Protein AF-A0A0S8GTC7-F1 (afdb_monomer)

Sequence (200 aa):
MLCRFYQWKISRLADDNITILPGGLRRHLNHCPDCRIFYQTSMDLTVRLQSEAVFQRKEISKLLLDQILNSVNQAESENKPVAARSSRAVWISAAAAMVLIIFALIVTMKQPATTPETIPERSEQYLAINNLEHFIPSNEFIAQEISPQNLPEIWSQFMEEPLRKEVDGILRETTAAFNFVRNVSSLSIPDKKAEPIEDK

Solvent-accessible surface area (backbone atoms only — not comparable to full-atom values): 12235 Å² total; per-residue (Å²): 115,69,64,62,56,51,49,54,50,48,52,51,33,64,75,69,68,53,86,75,75,56,68,70,57,54,56,46,44,76,75,35,66,69,58,36,52,50,47,53,54,51,51,53,49,51,51,49,54,54,56,49,47,61,74,66,56,66,84,74,53,67,67,59,54,52,52,51,53,50,52,53,53,48,56,57,64,69,56,60,78,71,73,77,72,62,64,66,61,58,55,50,53,53,50,52,53,50,51,51,51,53,50,51,52,54,52,59,73,68,50,77,85,75,76,74,93,66,84,75,83,74,60,65,70,51,50,60,56,56,51,54,61,70,70,51,77,57,78,71,61,72,77,62,81,76,52,84,85,53,49,68,62,54,52,49,53,64,60,46,52,62,54,49,53,52,52,54,48,53,54,51,52,51,50,51,51,52,52,49,54,54,55,57,69,66,60,68,76,78,80,78,74,78,76,81,82,81,88,128

Structure (mmCIF, N/CA/C/O backbone):
data_AF-A0A0S8GTC7-F1
#
_entry.id   AF-A0A0S8GTC7-F1
#
loop_
_atom_site.group_PDB
_atom_site.id
_atom_site.type_symbol
_atom_site.label_atom_id
_atom_site.label_alt_id
_atom_site.label_comp_id
_atom_site.label_asym_id
_atom_site.label_entity_id
_atom_site.label_seq_id
_atom_site.pdbx_PDB_ins_code
_atom_site.Cartn_x
_atom_site.Cartn_y
_atom_site.Cartn_z
_atom_site.occupancy
_atom_site.B_iso_or_equiv
_atom_site.auth_seq_id
_atom_site.auth_comp_id
_atom_site.auth_asym_id
_atom_site.auth_atom_id
_atom_site.pdbx_PDB_model_num
ATOM 1 N N . MET A 1 1 ? 12.129 8.704 -15.194 1.00 71.81 1 MET A N 1
ATOM 2 C CA . MET A 1 1 ? 10.916 9.196 -14.489 1.00 71.81 1 MET A CA 1
ATOM 3 C C . MET A 1 1 ? 9.671 8.353 -14.757 1.00 71.81 1 MET A C 1
ATOM 5 O O . MET A 1 1 ? 8.936 8.091 -13.816 1.00 71.81 1 MET A O 1
ATOM 9 N N . LEU A 1 2 ? 9.452 7.863 -15.986 1.00 86.25 2 LEU A N 1
ATOM 10 C CA . LEU A 1 2 ? 8.295 7.012 -16.314 1.00 86.25 2 LEU A CA 1
ATOM 11 C C . LEU A 1 2 ? 8.195 5.736 -15.456 1.00 86.25 2 LEU A C 1
ATOM 13 O O . LEU A 1 2 ? 7.094 5.363 -15.072 1.00 86.25 2 LEU A O 1
ATOM 17 N N . CYS A 1 3 ? 9.320 5.112 -15.084 1.00 94.44 3 CYS A N 1
ATOM 18 C CA . CYS A 1 3 ? 9.317 3.916 -14.231 1.00 94.44 3 CYS A CA 1
ATOM 19 C C . CYS A 1 3 ? 8.631 4.154 -12.878 1.00 94.44 3 CYS A C 1
ATOM 21 O O . CYS A 1 3 ? 7.845 3.319 -12.452 1.00 94.44 3 CYS A O 1
ATOM 23 N N . ARG A 1 4 ? 8.833 5.320 -12.242 1.00 95.88 4 ARG A N 1
ATOM 24 C CA . ARG A 1 4 ? 8.163 5.654 -10.971 1.00 95.88 4 ARG A CA 1
ATOM 25 C C . ARG A 1 4 ? 6.647 5.740 -11.116 1.00 95.88 4 ARG A C 1
ATOM 27 O O . ARG A 1 4 ? 5.920 5.279 -10.246 1.00 95.88 4 ARG A O 1
ATOM 34 N N . PHE A 1 5 ? 6.168 6.279 -12.235 1.00 95.75 5 PHE A N 1
ATOM 35 C CA . PHE A 1 5 ? 4.738 6.307 -12.531 1.00 95.75 5 PHE A CA 1
ATOM 36 C C . PHE A 1 5 ? 4.160 4.895 -12.710 1.00 95.75 5 PHE A C 1
ATOM 38 O O . PHE A 1 5 ? 3.075 4.602 -12.211 1.00 95.75 5 PHE A O 1
ATOM 45 N N . TYR A 1 6 ? 4.885 4.001 -13.390 1.00 95.56 6 TYR A N 1
ATOM 46 C CA . TYR A 1 6 ? 4.454 2.610 -13.542 1.00 95.56 6 TYR A CA 1
ATOM 47 C C . TYR A 1 6 ? 4.535 1.819 -12.232 1.00 95.56 6 TYR A C 1
ATOM 49 O O . TYR A 1 6 ? 3.614 1.060 -11.958 1.00 95.56 6 TYR A O 1
ATOM 57 N N . GLN A 1 7 ? 5.557 2.037 -11.402 1.00 95.88 7 GLN A N 1
ATOM 58 C CA . GLN A 1 7 ? 5.646 1.463 -10.054 1.00 95.88 7 GLN A CA 1
ATOM 59 C C . GLN A 1 7 ? 4.461 1.894 -9.188 1.00 95.88 7 GLN A C 1
ATOM 61 O O . GLN A 1 7 ? 3.792 1.042 -8.616 1.00 95.88 7 GLN A O 1
ATOM 66 N N . TRP A 1 8 ? 4.117 3.185 -9.186 1.00 95.88 8 TRP A N 1
ATOM 67 C CA . TRP A 1 8 ? 2.922 3.674 -8.493 1.00 95.88 8 TRP A CA 1
ATOM 68 C C . TRP A 1 8 ? 1.634 2.999 -8.997 1.00 95.88 8 TRP A C 1
ATOM 70 O O . TRP A 1 8 ? 0.796 2.583 -8.199 1.00 95.88 8 TRP A O 1
ATOM 80 N N . LYS A 1 9 ? 1.486 2.818 -10.319 1.00 95.19 9 LYS A N 1
ATOM 81 C CA . LYS A 1 9 ? 0.349 2.069 -10.886 1.00 95.19 9 LYS A CA 1
ATOM 82 C C . LYS A 1 9 ? 0.327 0.605 -10.453 1.00 95.19 9 LYS A C 1
ATOM 84 O O . LYS A 1 9 ? -0.753 0.076 -10.226 1.00 95.19 9 LYS A O 1
ATOM 89 N N . ILE A 1 10 ? 1.486 -0.046 -10.384 1.00 95.19 10 ILE A N 1
ATOM 90 C CA . ILE A 1 10 ? 1.608 -1.437 -9.938 1.00 95.19 10 ILE A CA 1
ATOM 91 C C . ILE A 1 10 ? 1.160 -1.568 -8.480 1.00 95.19 10 ILE A C 1
ATOM 93 O O . ILE A 1 10 ? 0.364 -2.456 -8.195 1.00 95.19 10 ILE A O 1
ATOM 97 N N . SER A 1 11 ? 1.598 -0.667 -7.593 1.00 94.62 11 SER A N 1
ATOM 98 C CA . SER A 1 11 ? 1.160 -0.653 -6.190 1.00 94.62 11 SER A CA 1
ATOM 99 C C . SER A 1 11 ? -0.356 -0.506 -6.081 1.00 94.62 11 SER A C 1
ATOM 101 O O . SER A 1 11 ? -1.005 -1.315 -5.434 1.00 94.62 11 SER A O 1
ATOM 103 N N . ARG A 1 12 ? -0.941 0.436 -6.828 1.00 93.44 12 ARG A N 1
ATOM 104 C CA . ARG A 1 12 ? -2.396 0.626 -6.833 1.00 93.44 12 ARG A CA 1
ATOM 105 C C . ARG A 1 12 ? -3.167 -0.604 -7.328 1.00 93.44 12 ARG A C 1
ATOM 107 O O . ARG A 1 12 ? -4.209 -0.933 -6.781 1.00 93.44 12 ARG A O 1
ATOM 114 N N . LEU A 1 13 ? -2.657 -1.300 -8.348 1.00 92.00 13 LEU A N 1
ATOM 115 C CA . LEU A 1 13 ? -3.268 -2.547 -8.828 1.00 92.00 13 LEU A CA 1
ATOM 116 C C . LEU A 1 13 ? -3.214 -3.666 -7.780 1.00 92.00 13 LEU A C 1
ATOM 118 O O . LEU A 1 13 ? -4.140 -4.474 -7.727 1.00 92.00 13 LEU A O 1
ATOM 122 N N . ALA A 1 14 ? -2.145 -3.718 -6.978 1.00 90.44 14 ALA A N 1
ATOM 123 C CA . ALA A 1 14 ? -2.009 -4.678 -5.887 1.00 90.44 14 ALA A CA 1
ATOM 124 C C . ALA A 1 14 ? -3.045 -4.420 -4.780 1.00 90.44 14 ALA A C 1
ATOM 126 O O . ALA A 1 14 ? -3.655 -5.370 -4.294 1.00 90.44 14 ALA A O 1
ATOM 127 N N . ASP A 1 15 ? -3.293 -3.150 -4.449 1.00 89.81 15 ASP A N 1
ATOM 128 C CA . ASP A 1 15 ? -4.280 -2.749 -3.439 1.00 89.81 15 ASP A CA 1
ATOM 129 C C . ASP A 1 15 ? -5.724 -3.009 -3.900 1.00 89.81 15 ASP A C 1
ATOM 131 O O . ASP A 1 15 ? -6.536 -3.547 -3.149 1.00 89.81 15 ASP A O 1
ATOM 135 N N . ASP A 1 16 ? -6.035 -2.691 -5.162 1.00 88.38 16 ASP A N 1
ATOM 136 C CA . ASP A 1 16 ? -7.378 -2.861 -5.738 1.00 88.38 16 ASP A CA 1
ATOM 137 C C . ASP A 1 16 ? -7.705 -4.338 -6.077 1.00 88.38 16 ASP A C 1
ATOM 139 O O . ASP A 1 16 ? -8.799 -4.648 -6.556 1.00 88.38 16 ASP A O 1
ATOM 143 N N . ASN A 1 17 ? -6.760 -5.262 -5.856 1.00 83.94 17 ASN A N 1
ATOM 144 C CA . ASN A 1 17 ? -6.854 -6.686 -6.198 1.00 83.94 17 ASN A CA 1
ATOM 145 C C . ASN A 1 17 ? -7.218 -6.928 -7.683 1.00 83.94 17 ASN A C 1
ATOM 147 O O . ASN A 1 17 ? -7.911 -7.888 -8.039 1.00 83.94 17 ASN A O 1
ATOM 151 N N . ILE A 1 18 ? -6.766 -6.031 -8.569 1.00 84.31 18 ILE A N 1
ATOM 152 C CA . ILE A 1 18 ? -7.063 -6.074 -10.004 1.00 84.31 18 ILE A CA 1
ATOM 153 C C . ILE A 1 18 ? -6.037 -6.967 -10.702 1.00 84.31 18 ILE A C 1
ATOM 155 O O . ILE A 1 18 ? -4.857 -6.637 -10.816 1.00 84.31 18 ILE A O 1
ATOM 159 N N . THR A 1 19 ? -6.508 -8.074 -11.267 1.00 79.38 19 THR A N 1
ATOM 160 C CA . THR A 1 19 ? -5.674 -9.044 -11.997 1.00 79.38 19 THR A CA 1
ATOM 161 C C . THR A 1 19 ? -5.428 -8.677 -13.463 1.00 79.38 19 THR A C 1
ATOM 163 O O . THR A 1 19 ? -4.518 -9.214 -14.096 1.00 79.38 19 THR A O 1
ATOM 166 N N . ILE A 1 20 ? -6.208 -7.754 -14.031 1.00 88.75 20 ILE A N 1
ATOM 167 C CA . ILE A 1 20 ? -6.114 -7.385 -15.448 1.00 88.75 20 ILE A CA 1
ATOM 168 C C . ILE A 1 20 ? -5.154 -6.207 -15.622 1.00 88.75 20 ILE A C 1
ATOM 170 O O . ILE A 1 20 ? -5.434 -5.085 -15.201 1.00 88.75 20 ILE A O 1
ATOM 174 N N . LEU A 1 21 ? -4.031 -6.442 -16.307 1.00 89.44 21 LEU A N 1
ATOM 175 C CA . LEU A 1 21 ? -3.049 -5.391 -16.563 1.00 89.44 21 LEU A CA 1
ATOM 176 C C . LEU A 1 21 ? -3.491 -4.478 -17.717 1.00 89.44 21 LEU A C 1
ATOM 178 O O . LEU A 1 21 ? -3.723 -4.961 -18.831 1.00 89.44 21 LEU A O 1
ATOM 182 N N . PRO A 1 22 ? -3.485 -3.146 -17.521 1.00 92.44 22 PRO A N 1
ATOM 183 C CA . PRO A 1 22 ? -3.661 -2.196 -18.611 1.00 92.44 22 PRO A CA 1
ATOM 184 C C . PRO A 1 22 ? -2.605 -2.403 -19.706 1.00 92.44 22 PRO A C 1
ATOM 186 O O . PRO A 1 22 ? -1.420 -2.593 -19.414 1.00 92.44 22 PRO A O 1
ATOM 189 N N . GLY A 1 23 ? -2.998 -2.292 -20.980 1.00 92.44 23 GLY A N 1
ATOM 190 C CA . GLY A 1 23 ? -2.110 -2.583 -22.117 1.00 92.44 23 GLY A CA 1
ATOM 191 C C . GLY A 1 23 ? -0.792 -1.793 -22.112 1.00 92.44 23 GLY A C 1
ATOM 192 O O . GLY A 1 23 ? 0.266 -2.345 -22.418 1.00 92.44 23 GLY A O 1
ATOM 193 N N . GLY A 1 24 ? -0.826 -0.525 -21.686 1.00 92.94 24 GLY A N 1
ATOM 194 C CA . GLY A 1 24 ? 0.378 0.303 -21.545 1.00 92.94 24 GLY A CA 1
ATOM 195 C C . GLY A 1 24 ? 1.345 -0.204 -20.470 1.00 92.94 24 GLY A C 1
ATOM 196 O O . GLY A 1 24 ? 2.554 -0.223 -20.694 1.00 92.94 24 GLY A O 1
ATOM 197 N N . LEU A 1 25 ? 0.820 -0.685 -19.337 1.00 93.94 25 LEU A N 1
ATOM 198 C CA . LEU A 1 25 ? 1.633 -1.271 -18.271 1.00 93.94 25 LEU A CA 1
ATOM 199 C C . LEU A 1 25 ? 2.268 -2.583 -18.741 1.00 93.94 25 LEU A C 1
ATOM 201 O O . LEU A 1 25 ? 3.474 -2.757 -18.596 1.00 93.94 25 LEU A O 1
ATOM 205 N N . ARG A 1 26 ? 1.493 -3.463 -19.389 1.00 95.38 26 ARG A N 1
ATOM 206 C CA . ARG A 1 26 ? 2.014 -4.719 -19.954 1.00 95.38 26 ARG A CA 1
ATOM 207 C C . ARG A 1 26 ? 3.159 -4.465 -20.935 1.00 95.38 26 ARG A C 1
ATOM 209 O O . ARG A 1 26 ? 4.193 -5.126 -20.869 1.00 95.38 26 ARG A O 1
ATOM 216 N N . ARG A 1 27 ? 3.007 -3.470 -21.816 1.00 95.50 27 ARG A N 1
ATOM 217 C CA . ARG A 1 27 ? 4.072 -3.074 -22.745 1.00 95.50 27 ARG A CA 1
ATOM 218 C C . ARG A 1 27 ? 5.318 -2.610 -21.997 1.00 95.50 27 ARG A C 1
ATOM 220 O O . ARG A 1 27 ? 6.414 -3.012 -22.371 1.00 95.50 27 ARG A O 1
ATOM 227 N N . HIS A 1 28 ? 5.167 -1.806 -20.949 1.00 96.44 28 HIS A N 1
ATOM 228 C CA . HIS A 1 28 ? 6.300 -1.331 -20.159 1.00 96.44 28 HIS A CA 1
ATOM 229 C C . HIS A 1 28 ? 7.040 -2.477 -19.450 1.00 96.44 28 HIS A C 1
ATOM 231 O O . HIS A 1 28 ? 8.261 -2.563 -19.561 1.00 96.44 28 HIS A O 1
ATOM 237 N N . LEU A 1 29 ? 6.319 -3.407 -18.815 1.00 96.38 29 LEU A N 1
ATOM 238 C CA . LEU A 1 29 ? 6.903 -4.578 -18.139 1.00 96.38 29 LEU A CA 1
ATOM 239 C C . LEU A 1 29 ? 7.694 -5.495 -19.089 1.00 96.38 29 LEU A C 1
ATOM 241 O O . LEU A 1 29 ? 8.665 -6.140 -18.683 1.00 96.38 29 LEU A O 1
ATOM 245 N N . ASN A 1 30 ? 7.321 -5.535 -20.371 1.00 96.62 30 ASN A N 1
ATOM 246 C CA . ASN A 1 30 ? 8.077 -6.276 -21.381 1.00 96.62 30 ASN A CA 1
ATOM 247 C C . ASN A 1 30 ? 9.448 -5.647 -21.682 1.00 96.62 30 ASN A C 1
ATOM 249 O O . ASN A 1 30 ? 10.366 -6.380 -22.036 1.00 96.62 30 ASN A O 1
ATOM 253 N N . HIS A 1 31 ? 9.602 -4.332 -21.507 1.00 96.69 31 HIS A N 1
ATOM 254 C CA . HIS A 1 31 ? 10.819 -3.595 -21.876 1.00 96.69 31 HIS A CA 1
ATOM 255 C C . HIS A 1 31 ? 11.670 -3.161 -20.672 1.00 96.69 31 HIS A C 1
ATOM 257 O O . HIS A 1 31 ? 12.858 -2.910 -20.838 1.00 96.69 31 HIS A O 1
ATOM 263 N N . CYS A 1 32 ? 11.090 -3.059 -19.472 1.00 97.62 32 CYS A N 1
ATOM 264 C CA . CYS A 1 32 ? 11.790 -2.621 -18.265 1.00 97.62 32 CYS A CA 1
ATOM 265 C C . CYS A 1 32 ? 11.907 -3.776 -17.249 1.00 97.62 32 CYS A C 1
ATOM 267 O O . CYS A 1 32 ? 10.889 -4.156 -16.659 1.00 97.62 32 CYS A O 1
ATOM 269 N N . PRO A 1 33 ? 13.115 -4.334 -17.024 1.00 96.75 33 PRO A N 1
ATOM 270 C CA . PRO A 1 33 ? 13.317 -5.433 -16.079 1.00 96.75 33 PRO A CA 1
ATOM 271 C C . PRO A 1 33 ? 13.064 -5.005 -14.628 1.00 96.75 33 PRO A C 1
ATOM 273 O O . PRO A 1 33 ? 12.424 -5.748 -13.892 1.00 96.75 33 PRO A O 1
ATOM 276 N N . ASP A 1 34 ? 13.445 -3.788 -14.235 1.00 96.50 34 ASP A N 1
ATOM 277 C CA . ASP A 1 34 ? 13.254 -3.302 -12.861 1.00 96.50 34 ASP A CA 1
ATOM 278 C C . ASP A 1 34 ? 11.773 -3.238 -12.475 1.00 96.50 34 ASP A C 1
ATOM 280 O O . ASP A 1 34 ? 11.370 -3.697 -11.407 1.00 96.50 34 ASP A O 1
ATOM 284 N N . CYS A 1 35 ? 10.924 -2.715 -13.369 1.00 96.75 35 CYS A N 1
ATOM 285 C CA . CYS A 1 35 ? 9.480 -2.677 -13.132 1.00 96.75 35 CYS A CA 1
ATOM 286 C C . CYS A 1 35 ? 8.853 -4.077 -13.165 1.00 96.75 35 CYS A C 1
ATOM 288 O O . CYS A 1 35 ? 7.843 -4.300 -12.500 1.00 96.75 35 CYS A O 1
ATOM 290 N N . ARG A 1 36 ? 9.444 -5.025 -13.904 1.00 97.25 36 ARG A N 1
ATOM 291 C CA . ARG A 1 36 ? 9.022 -6.432 -13.901 1.00 97.25 36 ARG A CA 1
ATOM 292 C C . ARG A 1 36 ? 9.326 -7.106 -12.571 1.00 97.25 36 ARG A C 1
ATOM 294 O O . ARG A 1 36 ? 8.432 -7.749 -12.029 1.00 97.25 36 ARG A O 1
ATOM 301 N N . ILE A 1 37 ? 10.536 -6.923 -12.047 1.00 97.69 37 ILE A N 1
ATOM 302 C CA . ILE A 1 37 ? 10.928 -7.429 -10.727 1.00 97.69 37 ILE A CA 1
ATOM 303 C C . ILE A 1 37 ? 10.010 -6.820 -9.669 1.00 97.69 37 ILE A C 1
ATOM 305 O O . ILE A 1 37 ? 9.398 -7.553 -8.902 1.00 97.69 37 ILE A O 1
ATOM 309 N N . PHE A 1 38 ? 9.819 -5.497 -9.696 1.00 97.00 38 PHE A N 1
ATOM 310 C CA . PHE A 1 38 ? 8.913 -4.818 -8.771 1.00 97.00 38 PHE A CA 1
ATOM 311 C C . PHE A 1 38 ? 7.493 -5.396 -8.821 1.00 97.00 38 PHE A C 1
ATOM 313 O O . PHE A 1 38 ? 6.927 -5.706 -7.777 1.00 97.00 38 PHE A O 1
ATOM 320 N N . TYR A 1 39 ? 6.930 -5.598 -10.018 1.00 96.12 39 TYR A N 1
ATOM 321 C CA . TYR A 1 39 ? 5.618 -6.227 -10.188 1.00 96.12 39 TYR A CA 1
ATOM 322 C C . TYR A 1 39 ? 5.556 -7.634 -9.584 1.00 96.12 39 TYR A C 1
ATOM 324 O O . TYR A 1 39 ? 4.628 -7.925 -8.835 1.00 96.12 39 TYR A O 1
ATOM 332 N N . GLN A 1 40 ? 6.546 -8.486 -9.855 1.00 95.94 40 GLN A N 1
ATOM 333 C CA . GLN A 1 40 ? 6.591 -9.847 -9.314 1.00 95.94 40 GLN A CA 1
ATOM 334 C C . GLN A 1 40 ? 6.679 -9.851 -7.787 1.00 95.94 40 GLN A C 1
ATOM 336 O O . GLN A 1 40 ? 5.888 -10.535 -7.143 1.00 95.94 40 GLN A O 1
ATOM 341 N N . THR A 1 41 ? 7.572 -9.043 -7.212 1.00 96.38 41 THR A N 1
ATOM 342 C CA . THR A 1 41 ? 7.708 -8.905 -5.756 1.00 96.38 41 THR A CA 1
ATOM 343 C C . THR A 1 41 ? 6.422 -8.390 -5.115 1.00 96.38 41 THR A C 1
ATOM 345 O O . THR A 1 41 ? 6.000 -8.916 -4.091 1.00 96.38 41 THR A O 1
ATOM 348 N N . SER A 1 42 ? 5.771 -7.397 -5.730 1.00 94.94 42 SER A N 1
ATOM 349 C CA . SER A 1 42 ? 4.506 -6.848 -5.227 1.00 94.94 42 SER A CA 1
ATOM 350 C C . SER A 1 42 ? 3.419 -7.920 -5.190 1.00 94.94 42 SER A C 1
ATOM 352 O O . SER A 1 42 ? 2.752 -8.085 -4.177 1.00 94.94 42 SER A O 1
ATOM 354 N N . MET A 1 43 ? 3.270 -8.683 -6.277 1.00 93.44 43 MET A N 1
ATOM 355 C CA . MET A 1 43 ? 2.242 -9.719 -6.371 1.00 93.44 43 MET A CA 1
ATOM 356 C C . MET A 1 43 ? 2.515 -10.893 -5.423 1.00 93.44 43 MET A C 1
ATOM 358 O O . MET A 1 43 ? 1.583 -11.373 -4.784 1.00 93.44 43 MET A O 1
ATOM 362 N N . ASP A 1 44 ? 3.770 -11.339 -5.293 1.00 94.56 44 ASP A N 1
ATOM 363 C CA . ASP A 1 44 ? 4.144 -12.391 -4.335 1.00 94.56 44 ASP A CA 1
ATOM 364 C C . ASP A 1 44 ? 3.824 -11.961 -2.898 1.00 94.56 44 ASP A C 1
ATOM 366 O O . ASP A 1 44 ? 3.219 -12.710 -2.132 1.00 94.56 44 ASP A O 1
ATOM 370 N N . LEU A 1 45 ? 4.148 -10.713 -2.553 1.00 94.56 45 LEU A N 1
ATOM 371 C CA . LEU A 1 45 ? 3.828 -10.143 -1.251 1.00 94.56 45 LEU A CA 1
ATOM 372 C C . LEU A 1 45 ? 2.313 -10.074 -1.013 1.00 94.56 45 LEU A C 1
ATOM 374 O O . LEU A 1 45 ? 1.856 -10.493 0.050 1.00 94.56 45 LEU A O 1
ATOM 378 N N . THR A 1 46 ? 1.521 -9.634 -1.995 1.00 92.50 46 THR A N 1
ATOM 379 C CA . THR A 1 46 ? 0.052 -9.646 -1.898 1.00 92.50 46 THR A CA 1
ATOM 380 C C . THR A 1 46 ? -0.485 -11.057 -1.660 1.00 92.50 46 THR A C 1
ATOM 382 O O . THR A 1 46 ? -1.327 -11.243 -0.784 1.00 92.50 46 THR A O 1
ATOM 385 N N . VAL A 1 47 ? 0.018 -12.065 -2.380 1.00 91.06 47 VAL A N 1
ATOM 386 C CA . VAL A 1 47 ? -0.402 -13.466 -2.201 1.00 91.06 47 VAL A CA 1
ATOM 387 C C . VAL A 1 47 ? -0.050 -13.973 -0.802 1.00 91.06 47 VAL A C 1
ATOM 389 O O . VAL A 1 47 ? -0.897 -14.580 -0.143 1.00 91.06 47 VAL A O 1
ATOM 392 N N . ARG A 1 48 ? 1.163 -13.691 -0.310 1.00 93.00 48 ARG A N 1
ATOM 393 C CA . ARG A 1 48 ? 1.581 -14.076 1.047 1.00 93.00 48 ARG A CA 1
ATOM 394 C C . ARG A 1 48 ? 0.698 -13.431 2.104 1.00 93.00 48 ARG A C 1
ATOM 396 O O . ARG A 1 48 ? 0.159 -14.150 2.941 1.00 93.00 48 ARG A O 1
ATOM 403 N N . LEU A 1 49 ? 0.478 -12.120 2.014 1.00 90.50 49 LEU A N 1
ATOM 404 C CA . LEU A 1 49 ? -0.384 -11.391 2.945 1.00 90.50 49 LEU A CA 1
ATOM 405 C C . LEU A 1 49 ? -1.823 -11.905 2.911 1.00 90.50 49 LEU A C 1
ATOM 407 O O . LEU A 1 49 ? -2.432 -12.071 3.962 1.00 90.50 49 LEU A O 1
ATOM 411 N N . GLN A 1 50 ? -2.367 -12.209 1.731 1.00 89.00 50 GLN A N 1
ATOM 412 C CA . GLN A 1 50 ? -3.698 -12.806 1.619 1.00 89.00 50 GLN A CA 1
ATOM 413 C C . GLN A 1 50 ? -3.748 -14.194 2.267 1.00 89.00 50 GLN A C 1
ATOM 415 O O . GLN A 1 50 ? -4.700 -14.490 2.988 1.00 89.00 50 GLN A O 1
ATOM 420 N N . SER A 1 51 ? -2.728 -15.029 2.056 1.00 89.06 51 SER A N 1
ATOM 421 C CA . SER A 1 51 ? -2.663 -16.360 2.667 1.00 89.06 51 SER A CA 1
ATOM 422 C C . SER A 1 51 ? -2.558 -16.286 4.191 1.00 89.06 51 SER A C 1
ATOM 424 O O . SER A 1 51 ? -3.292 -16.975 4.894 1.00 89.06 51 SER A O 1
ATOM 426 N N . GLU A 1 52 ? -1.723 -15.390 4.714 1.00 90.38 52 GLU A N 1
ATOM 427 C CA . GLU A 1 52 ? -1.538 -15.193 6.147 1.00 90.38 52 GLU A CA 1
ATOM 428 C C . GLU A 1 52 ? -2.786 -14.586 6.794 1.00 90.38 52 GLU A C 1
ATOM 430 O O . GLU A 1 52 ? -3.217 -15.037 7.856 1.00 90.38 52 GLU A O 1
ATOM 435 N N . ALA A 1 53 ? -3.440 -13.645 6.110 1.00 87.81 53 ALA A N 1
ATOM 436 C CA . ALA A 1 53 ? -4.701 -13.075 6.555 1.00 87.81 53 ALA A CA 1
ATOM 437 C C . ALA A 1 53 ? -5.789 -14.143 6.711 1.00 87.81 53 ALA A C 1
ATOM 439 O O . ALA A 1 53 ? -6.607 -14.014 7.614 1.00 87.81 53 ALA A O 1
ATOM 440 N N . VAL A 1 54 ? -5.811 -15.204 5.893 1.00 84.50 54 VAL A N 1
ATOM 441 C CA . VAL A 1 54 ? -6.766 -16.316 6.062 1.00 84.50 54 VAL A CA 1
ATOM 442 C C . VAL A 1 54 ? -6.519 -17.065 7.374 1.00 84.50 54 VAL A C 1
ATOM 444 O O . VAL A 1 54 ? -7.479 -17.364 8.080 1.00 84.50 54 VAL A O 1
ATOM 447 N N . PHE A 1 55 ? -5.260 -17.318 7.739 1.00 79.12 55 PHE A N 1
ATOM 448 C CA . PHE A 1 55 ? -4.919 -18.002 8.993 1.00 79.12 55 PHE A CA 1
ATOM 449 C C . PHE A 1 55 ? -5.115 -17.120 10.230 1.00 79.12 55 PHE A C 1
ATOM 451 O O . PHE A 1 55 ? -5.499 -17.613 11.289 1.00 79.12 55 PHE A O 1
ATOM 458 N N . GLN A 1 56 ? -4.872 -15.816 10.100 1.00 79.06 56 GLN A N 1
ATOM 459 C CA . GLN A 1 56 ? -5.031 -14.854 11.191 1.00 79.06 56 GLN A CA 1
ATOM 460 C C . GLN A 1 56 ? -6.468 -14.342 11.347 1.00 79.06 56 GLN A C 1
ATOM 462 O O . GLN A 1 56 ? -6.774 -13.682 12.345 1.00 79.06 56 GLN A O 1
ATOM 467 N N . ARG A 1 57 ? -7.369 -14.633 10.396 1.00 72.94 57 ARG A N 1
ATOM 468 C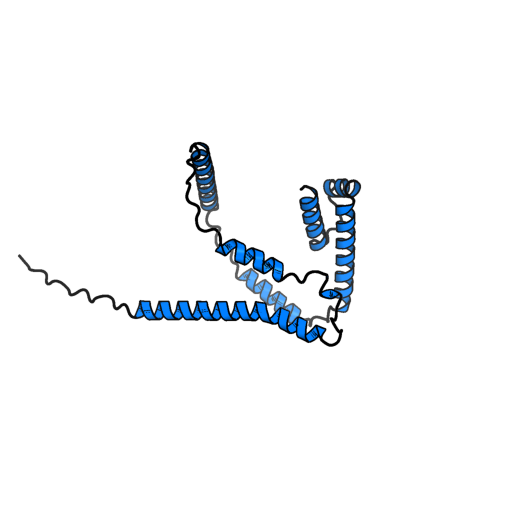 CA . ARG A 1 57 ? -8.781 -14.244 10.471 1.00 72.94 57 ARG A CA 1
ATOM 469 C C . ARG A 1 57 ? -9.474 -15.067 11.557 1.00 72.94 57 ARG A C 1
ATOM 471 O O . ARG A 1 57 ? -10.134 -16.065 11.292 1.00 72.94 57 ARG A O 1
ATOM 478 N N . LYS A 1 58 ? -9.321 -14.619 12.802 1.00 71.50 58 LYS A N 1
ATOM 479 C CA . LYS A 1 58 ? -10.117 -15.065 13.944 1.00 71.50 58 LYS A CA 1
ATOM 480 C C . LYS A 1 58 ? -11.586 -14.904 13.560 1.00 71.50 58 LYS A C 1
ATOM 482 O O . LYS A 1 58 ? -11.946 -13.858 13.017 1.00 71.50 58 LYS A O 1
ATOM 487 N N . GLU A 1 59 ? -12.410 -15.925 13.792 1.00 74.69 59 GLU A N 1
ATOM 488 C CA . GLU A 1 59 ? -13.847 -15.837 13.520 1.00 74.69 59 GLU A CA 1
ATOM 489 C C . GLU A 1 59 ? -14.404 -14.596 14.222 1.00 74.69 59 GLU A C 1
ATOM 491 O O . GLU A 1 59 ? -14.458 -14.515 15.451 1.00 74.69 59 GLU A O 1
ATOM 496 N N . ILE A 1 60 ? -14.748 -13.584 13.428 1.00 74.88 60 ILE A N 1
ATOM 497 C CA . ILE A 1 60 ? -15.366 -12.367 13.935 1.00 74.88 60 ILE A CA 1
ATOM 498 C C . ILE A 1 60 ? -16.732 -12.793 14.458 1.00 74.88 60 ILE A C 1
ATOM 500 O O . ILE A 1 60 ? -17.508 -13.424 13.734 1.00 74.88 60 ILE A O 1
ATOM 504 N N . SER A 1 61 ? -17.027 -12.486 15.722 1.00 81.25 61 SER A N 1
ATOM 505 C CA . SER A 1 61 ? -18.334 -12.818 16.277 1.00 81.25 61 SER A CA 1
ATOM 506 C C . SER A 1 61 ? -19.406 -12.115 15.443 1.00 81.25 61 SER A C 1
ATOM 508 O O . SER A 1 61 ? -19.297 -10.924 15.145 1.00 81.25 61 SER A O 1
ATOM 510 N N . LY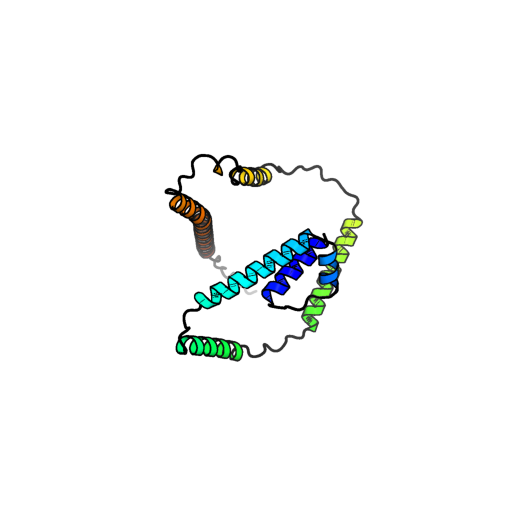S A 1 62 ? -20.449 -12.853 15.042 1.00 81.56 62 LYS A N 1
ATOM 511 C CA . LYS A 1 62 ? -21.544 -12.294 14.228 1.00 81.56 62 LYS A CA 1
ATOM 512 C C . LYS A 1 62 ? -22.137 -11.029 14.860 1.00 81.56 62 LYS A C 1
ATOM 514 O O . LYS A 1 62 ? -22.459 -10.087 14.158 1.00 81.56 62 LYS A O 1
ATOM 519 N N . LEU A 1 63 ? -22.164 -10.979 16.193 1.00 86.62 63 LEU A N 1
ATOM 520 C CA . LEU A 1 63 ? -22.638 -9.835 16.968 1.00 86.62 63 LEU A CA 1
ATOM 521 C C . LEU A 1 63 ? -21.775 -8.577 16.765 1.00 86.62 63 LEU A C 1
ATOM 523 O O . LEU A 1 63 ? -22.323 -7.493 16.592 1.00 86.62 63 LEU A O 1
ATOM 527 N N . LEU A 1 64 ? -20.442 -8.706 16.742 1.00 84.44 64 LEU A N 1
ATOM 528 C CA . LEU A 1 64 ? -19.540 -7.583 16.445 1.00 84.44 64 LEU A CA 1
ATOM 529 C C . LEU A 1 64 ? -19.708 -7.098 15.005 1.00 84.44 64 LEU A C 1
ATOM 531 O O . LEU A 1 64 ? -19.732 -5.894 14.765 1.00 84.44 64 LEU A O 1
ATOM 535 N N . LEU A 1 65 ? -19.848 -8.028 14.058 1.00 87.06 65 LEU A N 1
ATOM 536 C CA . LEU A 1 65 ? -20.086 -7.682 12.659 1.00 87.06 65 LEU A CA 1
ATOM 537 C C . LEU A 1 65 ? -21.394 -6.893 12.503 1.00 87.06 65 LEU A C 1
ATOM 539 O O . LEU A 1 65 ? -21.391 -5.838 11.873 1.00 87.06 65 LEU A O 1
ATOM 543 N N . ASP A 1 66 ? -22.476 -7.351 13.133 1.00 88.38 66 ASP A N 1
ATOM 544 C CA . ASP A 1 66 ? -23.773 -6.668 13.101 1.00 88.38 66 ASP A CA 1
ATOM 545 C C . ASP A 1 66 ? -23.712 -5.287 13.771 1.00 88.38 66 ASP A C 1
ATOM 547 O O . ASP A 1 66 ? -24.295 -4.330 13.264 1.00 88.38 66 ASP A O 1
ATOM 551 N N . GLN A 1 67 ? -22.973 -5.139 14.876 1.00 90.00 67 GLN A N 1
ATOM 552 C CA . GLN A 1 67 ? -22.763 -3.833 15.515 1.00 90.00 67 GLN A CA 1
ATOM 553 C C . GLN A 1 67 ? -22.006 -2.854 14.612 1.00 90.00 67 GLN A C 1
ATOM 555 O O . GLN A 1 67 ? -22.387 -1.686 14.539 1.00 90.00 67 GLN A O 1
ATOM 560 N N . ILE A 1 68 ? -20.967 -3.319 13.914 1.00 88.00 68 ILE A N 1
ATOM 561 C CA . ILE A 1 68 ? -20.201 -2.495 12.969 1.00 88.00 68 ILE A CA 1
ATOM 562 C C . ILE A 1 68 ? -21.072 -2.106 11.772 1.00 88.00 68 ILE A C 1
ATOM 564 O O . ILE A 1 68 ? -21.100 -0.944 11.381 1.00 88.00 68 ILE A O 1
ATOM 568 N N . LEU A 1 69 ? -21.814 -3.052 11.196 1.00 91.00 69 LEU A N 1
ATOM 569 C CA . LEU A 1 69 ? -22.702 -2.754 10.071 1.00 91.00 69 LEU A CA 1
ATOM 570 C C . LEU A 1 69 ? -23.798 -1.764 10.473 1.00 91.00 69 LEU A C 1
ATOM 572 O O . LEU A 1 69 ? -24.086 -0.829 9.728 1.00 91.00 69 LEU A O 1
ATOM 576 N N . ASN A 1 70 ? -24.365 -1.912 11.670 1.00 88.62 70 ASN A N 1
ATOM 577 C CA . ASN A 1 70 ? -25.359 -0.974 12.181 1.00 88.62 70 ASN A CA 1
ATOM 578 C C . ASN A 1 70 ? -24.774 0.422 12.425 1.00 88.62 70 ASN A C 1
ATOM 580 O O . ASN A 1 70 ? -25.429 1.402 12.074 1.00 88.62 70 ASN A O 1
ATOM 584 N N . SER A 1 71 ? -23.556 0.540 12.964 1.00 86.50 71 SER A N 1
ATOM 585 C CA . SER A 1 71 ? -22.925 1.850 13.178 1.00 86.50 71 SER A CA 1
ATOM 586 C C . SER A 1 71 ? -22.553 2.543 11.864 1.00 86.50 71 SER A C 1
ATOM 588 O O . SER A 1 71 ? -22.761 3.750 11.739 1.00 86.50 71 SER A O 1
ATOM 590 N N . VAL A 1 72 ? -22.094 1.792 10.855 1.00 87.75 72 VAL A N 1
ATOM 591 C CA . VAL A 1 72 ? -21.833 2.319 9.503 1.00 87.75 72 VAL A CA 1
ATOM 592 C C . VAL A 1 72 ? -23.126 2.807 8.850 1.00 87.75 72 VAL A C 1
ATOM 594 O O . VAL A 1 72 ? -23.182 3.947 8.393 1.00 87.75 72 VAL A O 1
ATOM 597 N N . ASN A 1 73 ? -24.187 1.997 8.874 1.00 84.88 73 ASN A N 1
ATOM 598 C CA . ASN A 1 73 ? -25.487 2.377 8.314 1.00 84.88 73 ASN A CA 1
ATOM 599 C C . ASN A 1 73 ? -26.083 3.600 9.030 1.00 84.88 73 ASN A C 1
ATOM 601 O O . ASN A 1 73 ? -26.695 4.462 8.399 1.00 84.88 73 ASN A O 1
ATOM 605 N N . GLN A 1 74 ? -25.892 3.702 10.347 1.00 82.50 74 GLN A N 1
ATOM 606 C CA . GLN A 1 74 ? -26.354 4.846 11.125 1.00 82.50 74 GLN A CA 1
ATOM 607 C C . GLN A 1 74 ? -25.584 6.124 10.758 1.00 82.50 74 GLN A C 1
ATOM 609 O O . GLN A 1 74 ? -26.217 7.152 10.511 1.00 82.50 74 GLN A O 1
ATOM 614 N N . ALA A 1 75 ? -24.257 6.046 10.619 1.00 75.12 75 ALA A N 1
ATOM 615 C CA . ALA A 1 75 ? -23.423 7.161 10.166 1.00 75.12 75 ALA A CA 1
ATOM 616 C C . ALA A 1 75 ? -23.751 7.597 8.725 1.00 75.12 75 ALA A C 1
ATOM 618 O O . ALA A 1 75 ? -23.744 8.788 8.411 1.00 75.12 75 ALA A O 1
ATOM 619 N N . GLU A 1 76 ? -24.088 6.656 7.841 1.00 72.44 76 GLU A N 1
ATOM 620 C CA . GLU A 1 76 ? -24.518 6.966 6.475 1.00 72.44 76 GLU A CA 1
ATOM 621 C C . GLU A 1 76 ? -25.913 7.616 6.450 1.00 72.44 76 GLU A C 1
ATOM 623 O O . GLU A 1 76 ? -26.153 8.536 5.668 1.00 72.44 76 GLU A O 1
ATOM 628 N N . SER A 1 77 ? -26.803 7.230 7.371 1.00 66.19 77 SER A N 1
ATOM 629 C CA . SER A 1 77 ? -28.132 7.842 7.522 1.00 66.19 77 SER A CA 1
ATOM 630 C C . SER A 1 77 ? -28.103 9.263 8.110 1.00 66.19 77 SER A C 1
ATOM 632 O O . SER A 1 77 ? -28.971 10.081 7.792 1.00 66.19 77 SER A O 1
ATOM 634 N N . GLU A 1 78 ? -27.100 9.586 8.936 1.00 62.56 78 GLU A N 1
ATOM 635 C CA . GLU A 1 78 ? -26.898 10.936 9.483 1.00 62.56 78 GLU A CA 1
ATOM 636 C C . GLU A 1 78 ? -26.262 11.900 8.479 1.00 62.56 78 GLU A C 1
ATOM 638 O O . GLU A 1 78 ? -26.469 13.114 8.573 1.00 62.56 78 GLU A O 1
ATOM 643 N N . ASN A 1 79 ? -25.595 11.377 7.448 1.00 54.28 79 ASN A N 1
ATOM 644 C CA . ASN A 1 79 ? -25.178 12.147 6.283 1.00 54.28 79 ASN A CA 1
ATOM 645 C C . ASN A 1 79 ? -26.381 12.437 5.373 1.00 54.28 79 ASN A C 1
ATOM 647 O O . ASN A 1 79 ? -26.423 12.063 4.199 1.00 54.28 79 ASN A O 1
ATOM 651 N N . LYS A 1 80 ? -27.367 13.180 5.894 1.00 56.62 80 LYS A N 1
ATOM 652 C CA . LYS A 1 80 ? -28.289 13.928 5.034 1.00 56.62 80 LYS A CA 1
ATOM 653 C C . LYS A 1 80 ? -27.433 14.715 4.044 1.00 56.62 80 LYS A C 1
ATOM 655 O O . LYS A 1 80 ? -26.475 15.357 4.483 1.00 56.62 80 LYS A O 1
ATOM 660 N N . PRO A 1 81 ? -27.750 14.702 2.737 1.00 53.59 81 PRO A N 1
ATOM 661 C CA . PRO A 1 81 ? -26.993 15.475 1.772 1.00 53.59 81 PRO A CA 1
ATOM 662 C C . PRO A 1 81 ? -27.033 16.927 2.235 1.00 53.59 81 PRO A C 1
ATOM 664 O O . PRO A 1 81 ? -28.087 17.566 2.209 1.00 53.59 81 PRO A O 1
ATOM 667 N N . VAL A 1 82 ? -25.894 17.432 2.715 1.00 55.06 82 VAL A N 1
ATOM 668 C CA . VAL A 1 82 ? -25.700 18.856 2.950 1.00 55.06 82 VAL A CA 1
ATOM 669 C C . VAL A 1 82 ? -26.021 19.485 1.611 1.00 55.06 82 VAL A C 1
ATOM 671 O O . VAL A 1 82 ? -25.300 19.243 0.642 1.00 55.06 82 VAL A O 1
ATOM 674 N N . ALA A 1 83 ? -27.170 20.166 1.542 1.00 55.94 83 ALA A N 1
ATOM 675 C CA . ALA A 1 83 ? -27.712 20.735 0.320 1.00 55.94 83 ALA A CA 1
ATOM 676 C C . ALA A 1 83 ? -26.556 21.354 -0.453 1.00 55.94 83 ALA A C 1
ATOM 678 O O . ALA A 1 83 ? -25.890 22.246 0.078 1.00 55.94 83 ALA A O 1
ATOM 679 N N . ALA A 1 84 ? -26.262 20.790 -1.629 1.00 53.19 84 ALA A N 1
ATOM 680 C CA . ALA A 1 84 ? -25.087 21.120 -2.412 1.00 53.19 84 ALA A CA 1
ATOM 681 C C . ALA A 1 84 ? -25.025 22.642 -2.566 1.00 53.19 84 ALA A C 1
ATOM 683 O O . ALA A 1 84 ? -25.750 23.225 -3.374 1.00 53.19 84 ALA A O 1
ATOM 684 N N . ARG A 1 85 ? -24.199 23.304 -1.742 1.00 58.31 85 ARG A N 1
ATOM 685 C CA . ARG A 1 85 ? -23.945 24.734 -1.878 1.00 58.31 85 ARG A CA 1
ATOM 686 C C . ARG A 1 85 ? -23.414 24.896 -3.288 1.00 58.31 85 ARG A C 1
ATOM 688 O O . ARG A 1 85 ? -22.437 24.246 -3.651 1.00 58.31 85 ARG A O 1
ATOM 695 N N . SER A 1 86 ? -24.143 25.672 -4.087 1.00 55.25 86 SER A N 1
ATOM 696 C CA . SER A 1 86 ? -24.021 25.725 -5.540 1.00 55.25 86 SER A CA 1
ATOM 697 C C . SER A 1 86 ? -22.560 25.645 -5.983 1.00 55.25 86 SER A C 1
ATOM 699 O O . SER A 1 86 ? -21.770 26.547 -5.693 1.00 55.25 86 SER A O 1
ATOM 701 N N . SER A 1 87 ? -22.214 24.579 -6.705 1.00 56.88 87 SER A N 1
ATOM 702 C CA . SER A 1 87 ? -20.860 24.304 -7.197 1.00 56.88 87 SER A CA 1
ATOM 703 C C . SER A 1 87 ? -20.244 25.490 -7.946 1.00 56.88 87 SER A C 1
ATOM 705 O O . SER A 1 87 ? -19.031 25.664 -7.925 1.00 56.88 87 SER A O 1
ATOM 707 N N . ARG A 1 88 ? -21.061 26.382 -8.521 1.00 56.62 88 ARG A N 1
ATOM 708 C CA . ARG A 1 88 ? -20.613 27.626 -9.165 1.00 56.62 88 ARG A CA 1
ATOM 709 C C . ARG A 1 88 ? -19.689 28.484 -8.292 1.00 56.62 88 ARG A C 1
ATOM 711 O O . ARG A 1 88 ? -18.724 29.015 -8.826 1.00 56.62 88 ARG A O 1
ATOM 718 N N . ALA A 1 89 ? -19.922 28.586 -6.982 1.00 57.91 89 ALA A N 1
ATOM 719 C CA . ALA A 1 89 ? -19.075 29.404 -6.106 1.00 57.91 89 ALA A CA 1
ATOM 720 C C . ALA A 1 89 ? -17.653 28.824 -5.955 1.00 57.91 89 ALA A C 1
ATOM 722 O O . ALA A 1 89 ? -16.680 29.574 -5.967 1.00 57.91 89 ALA A O 1
ATOM 723 N N . VAL A 1 90 ? -17.531 27.492 -5.903 1.00 59.84 90 VAL A N 1
ATOM 724 C CA . VAL A 1 90 ? -16.240 26.787 -5.786 1.00 59.84 90 VAL A CA 1
ATOM 725 C C . VAL A 1 90 ? -15.441 26.867 -7.091 1.00 59.84 90 VAL A C 1
ATOM 727 O O . VAL A 1 90 ? -14.222 27.037 -7.076 1.00 59.84 90 VAL A O 1
ATOM 730 N N . TRP A 1 91 ? -16.119 26.807 -8.240 1.00 59.66 91 TRP A N 1
ATOM 731 C CA . TRP A 1 91 ? -15.461 26.964 -9.541 1.00 59.66 91 TRP A CA 1
ATOM 732 C C . TRP A 1 91 ? -14.979 28.402 -9.781 1.00 59.66 91 TRP A C 1
ATOM 734 O O . TRP A 1 91 ? -13.902 28.595 -10.344 1.00 59.66 91 TRP A O 1
ATOM 744 N N . ILE A 1 92 ? -15.714 29.410 -9.295 1.00 66.44 92 ILE A N 1
ATOM 745 C CA . ILE A 1 92 ? -15.287 30.816 -9.373 1.00 66.44 92 ILE A CA 1
ATOM 746 C C . ILE A 1 92 ? -14.055 31.066 -8.489 1.00 66.44 92 ILE A C 1
ATOM 748 O O . ILE A 1 92 ? -13.113 31.717 -8.942 1.00 66.44 92 ILE A O 1
ATOM 752 N N . SER A 1 93 ? -13.997 30.502 -7.274 1.00 65.25 93 SER A N 1
ATOM 753 C CA . SER A 1 93 ? -12.812 30.642 -6.413 1.00 65.25 93 SER A CA 1
ATOM 754 C C . SER A 1 93 ? -11.579 29.937 -6.986 1.00 65.25 93 SER A C 1
ATOM 756 O O . SER A 1 93 ? -10.477 30.479 -6.920 1.00 65.25 93 SER A O 1
ATOM 758 N N . ALA A 1 94 ? -11.758 28.764 -7.602 1.00 69.44 94 ALA A N 1
ATOM 759 C CA . ALA A 1 94 ? -10.663 28.037 -8.244 1.00 69.44 94 ALA A CA 1
ATOM 760 C C . ALA A 1 94 ? -10.110 28.786 -9.470 1.00 69.44 94 ALA A C 1
ATOM 762 O O . ALA A 1 94 ? -8.894 28.877 -9.646 1.00 69.44 94 ALA A O 1
ATOM 763 N N . ALA A 1 95 ? -10.987 29.377 -10.288 1.00 73.06 95 ALA A N 1
ATOM 764 C CA . ALA A 1 95 ? -10.577 30.180 -11.437 1.00 73.06 95 ALA A CA 1
ATOM 765 C C . ALA A 1 95 ? -9.828 31.457 -11.012 1.00 73.06 95 ALA A C 1
ATOM 767 O O . ALA A 1 95 ? -8.786 31.771 -11.585 1.00 73.06 95 ALA A O 1
ATOM 768 N N . ALA A 1 96 ? -10.301 32.157 -9.974 1.00 74.81 96 ALA A N 1
ATOM 769 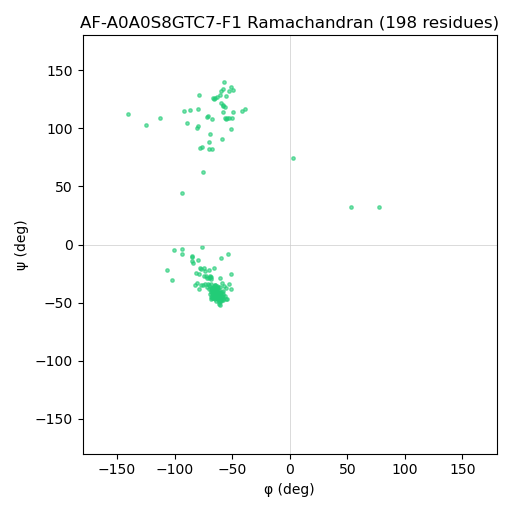C CA . ALA A 1 96 ? -9.642 33.358 -9.456 1.00 74.81 96 ALA A CA 1
ATOM 770 C C . ALA A 1 96 ? -8.235 33.064 -8.906 1.00 74.81 96 ALA A C 1
ATOM 772 O O . ALA A 1 96 ? -7.291 33.799 -9.198 1.00 74.81 96 ALA A O 1
ATOM 773 N N . ALA A 1 97 ? -8.070 31.955 -8.176 1.00 79.50 97 ALA A N 1
ATOM 774 C CA . ALA A 1 97 ? -6.762 31.519 -7.691 1.00 79.50 97 ALA A CA 1
ATOM 775 C C . ALA A 1 97 ? -5.801 31.204 -8.849 1.00 79.50 97 ALA A C 1
ATOM 777 O O . ALA A 1 97 ? -4.640 31.608 -8.815 1.00 79.50 97 ALA A O 1
ATOM 778 N N . MET A 1 98 ? -6.285 30.547 -9.909 1.00 85.62 98 MET A N 1
ATOM 779 C CA . MET A 1 98 ? -5.456 30.233 -11.075 1.00 85.62 98 MET A CA 1
ATOM 780 C C . MET A 1 98 ? -5.005 31.502 -11.816 1.00 85.62 98 MET A C 1
ATOM 782 O O . MET A 1 98 ? -3.842 31.602 -12.202 1.00 85.62 98 MET A O 1
ATOM 786 N N . VAL A 1 99 ? -5.887 32.500 -11.956 1.00 89.25 99 VAL A N 1
ATOM 787 C CA . VAL A 1 99 ? -5.542 33.801 -12.556 1.00 89.25 99 VAL A CA 1
ATOM 788 C C . VAL A 1 99 ? -4.493 34.537 -11.721 1.00 89.25 99 VAL A C 1
ATOM 790 O O . VAL A 1 99 ? -3.546 35.069 -12.295 1.00 89.25 99 VAL A O 1
ATOM 793 N N . LEU A 1 100 ? -4.601 34.526 -10.388 1.00 86.12 100 LEU A N 1
ATOM 794 C CA . LEU A 1 100 ? -3.594 35.133 -9.508 1.00 86.12 100 LEU A CA 1
ATOM 795 C C . LEU A 1 100 ? -2.233 34.439 -9.616 1.00 86.12 100 LEU A C 1
ATOM 797 O O . LEU A 1 100 ? -1.213 35.121 -9.662 1.00 86.12 100 LEU A O 1
ATOM 801 N N . ILE A 1 101 ? -2.207 33.107 -9.714 1.00 87.62 101 ILE A N 1
ATOM 802 C CA . ILE A 1 101 ? -0.963 32.344 -9.896 1.00 87.62 101 ILE A CA 1
ATOM 803 C C . ILE A 1 101 ? -0.328 32.668 -11.251 1.00 87.62 101 ILE A C 1
ATOM 805 O O . ILE A 1 101 ? 0.867 32.949 -11.314 1.00 87.62 101 ILE A O 1
ATOM 809 N N . ILE A 1 102 ? -1.116 32.680 -12.331 1.00 88.75 102 ILE A N 1
ATOM 810 C CA . ILE A 1 102 ? -0.625 33.027 -13.673 1.00 88.75 102 ILE A CA 1
ATOM 811 C C . ILE A 1 102 ? -0.115 34.472 -13.697 1.00 88.75 102 ILE A C 1
ATOM 813 O O . ILE A 1 102 ? 0.959 34.737 -14.232 1.00 88.75 102 ILE A O 1
ATOM 817 N N . PHE A 1 103 ? -0.845 35.404 -13.083 1.00 89.06 103 PHE A N 1
ATOM 818 C CA . PHE A 1 103 ? -0.436 36.802 -12.994 1.00 89.06 103 PHE A CA 1
ATOM 819 C C . PHE A 1 103 ? 0.861 36.966 -12.192 1.00 89.06 103 PHE A C 1
ATOM 821 O O . PHE A 1 103 ? 1.784 37.626 -12.666 1.00 89.06 103 PHE A O 1
ATOM 828 N N . ALA A 1 104 ? 0.979 36.311 -11.033 1.00 84.62 104 ALA A N 1
ATOM 829 C CA . ALA A 1 104 ? 2.204 36.302 -10.237 1.00 84.62 104 ALA A CA 1
ATOM 830 C C . ALA A 1 104 ? 3.392 35.741 -11.033 1.00 84.62 104 ALA A C 1
ATOM 832 O O . ALA A 1 104 ? 4.477 36.315 -10.991 1.00 84.62 104 ALA A O 1
ATOM 833 N N . LEU A 1 105 ? 3.178 34.679 -11.815 1.00 87.00 105 LEU A N 1
ATOM 834 C CA . LEU A 1 105 ? 4.209 34.073 -12.658 1.00 87.00 105 LEU A CA 1
ATOM 835 C C . LEU A 1 105 ? 4.657 35.009 -13.794 1.00 87.00 105 LEU A C 1
ATOM 837 O O . LEU A 1 105 ? 5.844 35.119 -14.081 1.00 87.00 105 LEU A O 1
ATOM 841 N N . ILE A 1 106 ? 3.728 35.738 -14.419 1.00 86.00 106 ILE A N 1
ATOM 842 C CA . ILE A 1 106 ? 4.064 36.732 -15.452 1.00 86.00 106 ILE A CA 1
ATOM 843 C C . ILE A 1 106 ? 4.843 37.907 -14.845 1.00 86.00 106 ILE A C 1
ATOM 845 O O . ILE A 1 106 ? 5.789 38.402 -15.463 1.00 86.00 106 ILE A O 1
ATOM 849 N N . VAL A 1 107 ? 4.465 38.357 -13.645 1.00 84.81 107 VAL A N 1
ATOM 850 C CA . VAL A 1 107 ? 5.155 39.450 -12.944 1.00 84.81 107 VAL A CA 1
ATOM 851 C C . VAL A 1 107 ? 6.574 39.039 -12.553 1.00 84.81 107 VAL A C 1
ATOM 853 O O . VAL A 1 107 ? 7.503 39.807 -12.803 1.00 84.81 107 VAL A O 1
ATOM 856 N N . THR A 1 108 ? 6.776 37.830 -12.022 1.00 78.00 108 THR A N 1
ATOM 857 C CA . THR A 1 108 ? 8.118 37.350 -11.652 1.00 78.00 108 THR A CA 1
ATOM 858 C C . THR A 1 108 ? 9.011 37.115 -12.867 1.00 78.00 108 THR A C 1
ATOM 860 O O . THR A 1 108 ? 10.199 37.409 -12.799 1.00 78.00 108 THR A O 1
ATOM 863 N N . MET A 1 109 ? 8.465 36.685 -14.011 1.00 78.62 109 MET A N 1
ATOM 864 C CA . MET A 1 109 ? 9.252 36.550 -15.247 1.00 78.62 109 MET A CA 1
ATOM 865 C C . MET A 1 109 ? 9.675 37.891 -15.866 1.00 78.62 109 MET A C 1
ATOM 867 O O . MET A 1 109 ? 10.624 37.924 -16.647 1.00 78.62 109 MET A O 1
ATOM 871 N N . LYS A 1 110 ? 8.984 38.996 -15.551 1.00 75.19 110 LYS A N 1
ATOM 872 C CA . LYS A 1 110 ? 9.322 40.338 -16.058 1.00 75.19 110 LYS A CA 1
ATOM 873 C C . LYS A 1 110 ? 10.230 41.142 -15.134 1.00 7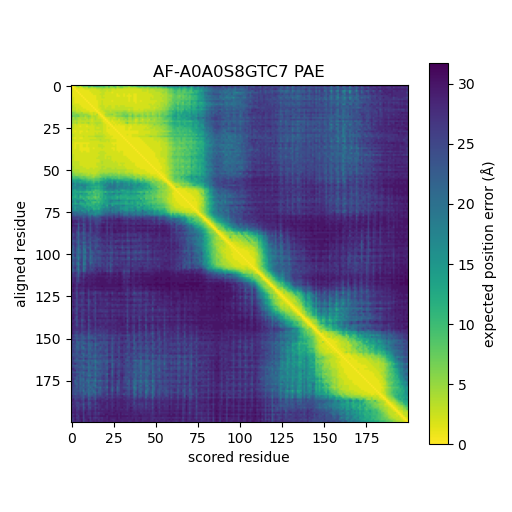5.19 110 LYS A C 1
ATOM 875 O O . LYS A 1 110 ? 10.689 42.208 -15.544 1.00 75.19 110 LYS A O 1
ATOM 880 N N . GLN A 1 111 ? 10.493 40.669 -13.920 1.00 60.56 111 GLN A N 1
ATOM 881 C CA . GLN A 1 111 ? 11.463 41.318 -13.051 1.00 60.56 111 GLN A CA 1
ATOM 882 C C . GLN A 1 111 ? 12.875 40.900 -13.487 1.00 60.56 111 GLN A C 1
ATOM 884 O O . GLN A 1 111 ? 13.196 39.711 -13.432 1.00 60.56 111 GLN A O 1
ATOM 889 N N . PRO A 1 112 ? 13.732 41.835 -13.946 1.00 58.12 112 PRO A N 1
ATOM 890 C CA . PRO A 1 112 ? 15.148 41.537 -14.092 1.00 58.12 112 PRO A CA 1
ATOM 891 C C . PRO A 1 112 ? 15.664 41.115 -12.718 1.00 58.12 112 PRO A C 1
ATOM 893 O O . PRO A 1 112 ? 15.322 41.745 -11.719 1.00 58.12 112 PRO A O 1
ATOM 896 N N . ALA A 1 113 ? 16.430 40.028 -12.669 1.00 56.44 113 ALA A N 1
ATOM 897 C CA . ALA A 1 113 ? 16.967 39.479 -11.435 1.00 56.44 113 ALA A CA 1
ATOM 898 C C . ALA A 1 113 ? 17.837 40.528 -10.724 1.00 56.44 113 ALA A C 1
ATOM 900 O O . ALA A 1 113 ? 19.039 40.620 -10.955 1.00 56.44 113 ALA A O 1
ATOM 901 N N . THR A 1 114 ? 17.237 41.330 -9.848 1.00 56.78 114 THR A N 1
ATOM 902 C CA . THR A 1 114 ? 17.961 42.029 -8.795 1.00 56.78 114 THR A CA 1
ATOM 903 C C . THR A 1 114 ? 18.406 40.953 -7.832 1.00 56.78 114 THR A C 1
ATOM 905 O O . THR A 1 114 ? 17.628 40.515 -6.990 1.00 56.78 114 THR A O 1
ATOM 908 N N . THR A 1 115 ? 19.634 40.481 -8.021 1.00 57.50 115 THR A N 1
ATOM 909 C CA . THR A 1 115 ? 20.406 39.734 -7.033 1.00 57.50 115 THR A CA 1
ATOM 910 C C . THR A 1 115 ? 20.384 40.504 -5.715 1.00 57.50 115 THR A C 1
ATOM 912 O O . THR A 1 115 ? 21.028 41.552 -5.630 1.00 57.50 115 THR A O 1
ATOM 915 N N . PRO A 1 116 ? 19.672 40.029 -4.679 1.00 51.38 116 PRO A N 1
ATOM 916 C CA . PRO A 1 116 ? 19.921 40.493 -3.336 1.00 51.38 116 PRO A CA 1
ATOM 917 C C . PRO A 1 116 ? 21.159 39.737 -2.862 1.00 51.38 116 PRO A C 1
ATOM 919 O O . PRO A 1 116 ? 21.099 38.562 -2.501 1.00 51.38 116 PRO A O 1
ATOM 922 N N . GLU A 1 117 ? 22.299 40.416 -2.889 1.00 54.34 117 GLU A N 1
ATOM 923 C CA . GLU A 1 117 ? 23.435 40.066 -2.049 1.00 54.34 117 GLU A CA 1
ATOM 924 C C . GLU A 1 117 ? 23.033 40.354 -0.600 1.00 54.34 117 GLU A C 1
ATOM 926 O O . GLU A 1 117 ? 23.260 41.420 -0.045 1.00 54.34 117 GLU A O 1
ATOM 931 N N . THR A 1 118 ? 22.315 39.414 -0.008 1.00 48.09 118 THR A N 1
ATOM 932 C CA . THR A 1 118 ? 22.232 39.239 1.436 1.00 48.09 118 THR A CA 1
ATOM 933 C C . THR A 1 118 ? 22.238 37.741 1.634 1.00 48.09 118 THR A C 1
ATOM 935 O O . THR A 1 118 ? 21.343 37.034 1.182 1.00 48.09 118 THR A O 1
ATOM 938 N N . ILE A 1 119 ? 23.324 37.252 2.217 1.00 55.34 119 ILE A N 1
ATOM 939 C CA . ILE A 1 119 ? 23.461 35.887 2.699 1.00 55.34 119 ILE A CA 1
ATOM 940 C C . ILE A 1 119 ? 22.763 35.880 4.063 1.00 55.34 119 ILE A C 1
ATOM 942 O O . ILE A 1 119 ? 23.362 36.362 5.024 1.00 55.34 119 ILE A O 1
ATOM 946 N N . PRO A 1 120 ? 21.513 35.399 4.207 1.00 49.91 120 PRO A N 1
ATOM 947 C CA . PRO A 1 120 ? 21.048 34.996 5.516 1.00 49.91 120 PRO A CA 1
ATOM 948 C C . PRO A 1 120 ? 21.793 33.710 5.854 1.00 49.91 120 PRO A C 1
ATOM 950 O O . PRO A 1 120 ? 21.633 32.696 5.177 1.00 49.91 120 PRO A O 1
ATOM 953 N N . GLU A 1 121 ? 22.685 33.825 6.832 1.00 53.31 121 GLU A N 1
ATOM 954 C CA . GLU A 1 121 ? 23.068 32.828 7.833 1.00 53.31 121 GLU A CA 1
ATOM 955 C C . GLU A 1 121 ? 22.373 31.464 7.671 1.00 53.31 121 GLU A C 1
ATOM 957 O O . GLU A 1 121 ? 21.442 31.075 8.368 1.00 53.31 121 GLU A O 1
ATOM 962 N N . ARG A 1 122 ? 22.839 30.731 6.663 1.00 50.56 122 ARG A N 1
ATOM 963 C CA . ARG A 1 122 ? 22.370 29.409 6.263 1.00 50.56 122 ARG A CA 1
ATOM 964 C C . ARG A 1 122 ? 23.241 28.365 6.955 1.00 50.56 122 ARG A C 1
ATOM 966 O O . ARG A 1 122 ? 23.744 27.460 6.306 1.00 50.56 122 ARG A O 1
ATOM 973 N N . SER A 1 123 ? 23.520 28.546 8.243 1.00 55.25 123 SER A N 1
ATOM 974 C CA . SER A 1 123 ? 24.403 27.674 9.030 1.00 55.25 123 SER A CA 1
ATOM 975 C C . SER A 1 123 ? 23.613 26.721 9.930 1.00 55.25 123 SER A C 1
ATOM 977 O O . SER A 1 123 ? 24.032 25.581 10.112 1.00 55.25 123 SER A O 1
ATOM 979 N N . GLU A 1 124 ? 22.428 27.105 10.411 1.00 54.69 124 GLU A N 1
ATOM 980 C CA . GLU A 1 124 ? 2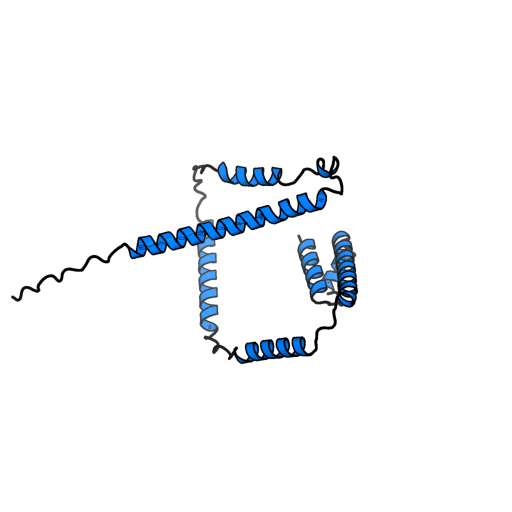1.675 26.254 11.346 1.00 54.69 124 GLU A CA 1
ATOM 981 C C . GLU A 1 124 ? 20.860 25.147 10.657 1.00 54.69 124 GLU A C 1
ATOM 983 O O . GLU A 1 124 ? 20.799 24.019 11.147 1.00 54.69 124 GLU A O 1
ATOM 988 N N . GLN A 1 125 ? 20.302 25.399 9.467 1.00 53.03 125 GLN A N 1
ATOM 989 C CA . GLN A 1 125 ? 19.535 24.373 8.742 1.00 53.03 125 GLN A CA 1
ATOM 990 C C . GLN A 1 125 ? 20.408 23.260 8.142 1.00 53.03 125 GLN A C 1
ATOM 992 O O . GLN A 1 125 ? 19.935 22.132 8.017 1.00 53.03 125 GLN A O 1
ATOM 997 N N . TYR A 1 126 ? 21.681 23.521 7.825 1.00 52.66 126 TYR A N 1
ATOM 998 C CA . TYR A 1 126 ? 22.591 22.458 7.379 1.00 52.66 126 TYR A CA 1
ATOM 999 C C . TYR A 1 126 ? 23.132 21.619 8.539 1.00 52.66 126 TYR A C 1
ATOM 1001 O O . TYR A 1 126 ? 23.415 20.445 8.325 1.00 52.66 126 TYR A O 1
ATOM 1009 N N . LEU A 1 127 ? 23.197 22.151 9.767 1.00 55.81 127 LEU A N 1
ATOM 1010 C CA . LEU A 1 127 ? 23.524 21.343 10.948 1.00 55.81 127 LEU A CA 1
ATOM 1011 C C . LEU A 1 127 ? 22.419 20.327 11.265 1.00 55.81 127 LEU A C 1
ATOM 1013 O O . LEU A 1 127 ? 22.726 19.186 11.592 1.00 55.81 127 LEU A O 1
ATOM 1017 N N . ALA A 1 128 ? 21.141 20.679 11.089 1.00 56.88 128 ALA A N 1
ATOM 1018 C CA . ALA A 1 128 ? 20.045 19.722 11.274 1.00 56.88 128 ALA A CA 1
ATOM 1019 C C . ALA A 1 128 ? 20.065 18.582 10.233 1.00 56.88 128 ALA A C 1
ATOM 1021 O O . ALA A 1 128 ? 19.772 17.436 10.571 1.00 56.88 128 ALA A O 1
ATOM 1022 N N . ILE A 1 129 ? 20.451 18.878 8.986 1.00 57.09 129 ILE A N 1
ATOM 1023 C CA . ILE A 1 129 ? 20.519 17.877 7.909 1.00 57.09 129 ILE A CA 1
ATOM 1024 C C . ILE A 1 129 ? 21.794 17.019 8.022 1.00 57.09 129 ILE A C 1
ATOM 1026 O O . ILE A 1 129 ? 21.704 15.806 7.856 1.00 57.09 129 ILE A O 1
ATOM 1030 N N . ASN A 1 130 ? 22.945 17.591 8.402 1.00 55.75 130 ASN A N 1
ATOM 1031 C CA . ASN A 1 130 ? 24.164 16.809 8.671 1.00 55.75 130 ASN A CA 1
ATOM 1032 C C . ASN A 1 130 ? 24.052 15.939 9.931 1.00 55.75 130 ASN A C 1
ATOM 1034 O O . ASN A 1 130 ? 24.650 14.867 9.988 1.00 55.75 130 ASN A O 1
ATOM 1038 N N . ASN A 1 131 ? 23.274 16.358 10.933 1.00 57.97 131 ASN A N 1
ATOM 1039 C CA . ASN A 1 131 ? 23.045 15.528 12.115 1.00 57.97 131 ASN A CA 1
ATOM 1040 C C . ASN A 1 131 ? 22.173 14.304 11.798 1.00 57.97 131 ASN A C 1
ATOM 1042 O O . ASN A 1 131 ? 22.368 13.263 12.414 1.00 57.97 131 ASN A O 1
ATOM 1046 N N . LEU A 1 132 ? 21.272 14.376 10.811 1.00 55.28 132 LEU A N 1
ATOM 1047 C CA . LEU A 1 132 ? 20.501 13.209 10.357 1.00 55.28 132 LEU A CA 1
ATOM 1048 C C . LEU A 1 132 ? 21.371 12.157 9.655 1.00 55.28 132 LEU A C 1
ATOM 1050 O O . LEU A 1 132 ? 21.063 10.970 9.731 1.00 55.28 132 LEU A O 1
ATOM 1054 N N . GLU A 1 133 ? 22.481 12.559 9.036 1.00 55.09 133 GLU A N 1
ATOM 1055 C CA . GLU A 1 133 ? 23.431 11.631 8.411 1.00 55.09 133 GLU A CA 1
ATOM 1056 C C . GLU A 1 133 ? 24.262 10.856 9.455 1.00 55.09 133 GLU A C 1
ATOM 1058 O O . GLU A 1 133 ? 24.684 9.735 9.194 1.00 55.09 133 GLU A O 1
ATOM 1063 N N . 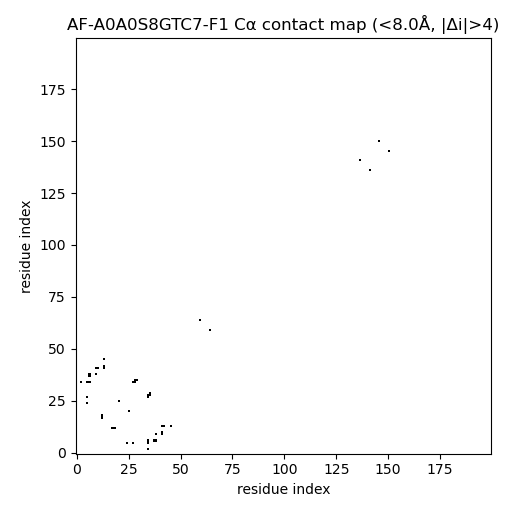HIS A 1 134 ? 24.405 11.390 10.677 1.00 53.91 134 HIS A N 1
ATOM 1064 C CA . HIS A 1 134 ? 24.983 10.681 11.832 1.00 53.91 134 HIS A CA 1
ATOM 1065 C C . HIS A 1 134 ? 24.007 9.720 12.539 1.00 53.91 134 HIS A C 1
ATOM 1067 O O . HIS A 1 134 ? 24.447 8.900 13.342 1.00 53.91 134 HIS A O 1
ATOM 1073 N N . PHE A 1 135 ? 22.699 9.794 12.256 1.00 53.50 135 PHE A N 1
ATOM 1074 C CA . PHE A 1 135 ? 21.689 8.886 12.827 1.00 53.50 135 PHE A CA 1
ATOM 1075 C C . PHE A 1 135 ? 21.379 7.673 11.944 1.00 53.50 135 PHE A C 1
ATOM 1077 O O . PHE A 1 135 ? 20.629 6.790 12.361 1.00 53.50 135 PHE A O 1
ATOM 1084 N N . ILE A 1 136 ? 21.963 7.591 10.747 1.00 54.25 136 ILE A N 1
ATOM 1085 C CA . ILE A 1 136 ? 21.977 6.354 9.970 1.00 54.25 136 ILE A CA 1
ATOM 1086 C C . ILE A 1 136 ? 23.233 5.602 10.419 1.00 54.25 136 ILE A C 1
ATOM 1088 O O . ILE A 1 136 ? 24.327 6.025 10.042 1.00 54.25 136 ILE A O 1
ATOM 1092 N N . PRO A 1 137 ? 23.133 4.531 11.234 1.00 53.56 137 PRO A N 1
ATOM 1093 C CA . PRO A 1 137 ? 24.306 3.737 11.560 1.00 53.56 137 PRO A CA 1
ATOM 1094 C C . PRO A 1 137 ? 24.917 3.275 10.240 1.00 53.56 137 PRO A C 1
ATOM 1096 O O . PRO A 1 137 ? 24.262 2.607 9.435 1.00 53.56 137 PRO A O 1
ATOM 1099 N N . SER A 1 138 ? 26.157 3.691 9.984 1.00 52.88 138 SER A N 1
ATOM 1100 C CA . SER A 1 138 ? 26.935 3.169 8.874 1.00 52.88 138 SER A CA 1
ATOM 1101 C C . SER A 1 138 ? 26.887 1.643 8.960 1.00 52.88 138 SER A C 1
ATOM 1103 O O . SER A 1 138 ? 27.022 1.063 10.039 1.00 52.88 138 SER A O 1
ATOM 1105 N N . ASN A 1 139 ? 26.663 0.977 7.825 1.00 52.88 139 ASN A N 1
ATOM 1106 C CA . ASN A 1 139 ? 26.542 -0.485 7.733 1.00 52.88 139 ASN A CA 1
ATOM 1107 C C . ASN A 1 139 ? 27.737 -1.259 8.341 1.00 52.88 139 ASN A C 1
ATOM 1109 O O . ASN A 1 139 ? 27.665 -2.478 8.466 1.00 52.88 139 ASN A O 1
ATOM 1113 N N . GLU A 1 140 ? 28.818 -0.581 8.730 1.00 51.75 140 GLU A N 1
ATOM 1114 C CA . GLU A 1 140 ? 29.947 -1.157 9.461 1.00 51.75 140 GLU A CA 1
ATOM 1115 C C . GLU A 1 140 ? 29.647 -1.430 10.946 1.00 51.75 140 GLU A C 1
ATOM 1117 O O . GLU A 1 140 ? 30.196 -2.385 11.490 1.00 51.75 140 GLU A O 1
ATOM 1122 N N . PHE A 1 141 ? 28.728 -0.701 11.598 1.00 47.34 141 PHE A N 1
ATOM 1123 C CA . PHE A 1 141 ? 28.380 -0.953 13.009 1.00 47.34 141 PHE A CA 1
ATOM 1124 C C . PHE A 1 141 ? 27.461 -2.175 13.193 1.00 47.34 141 PHE A C 1
ATOM 1126 O O . PHE A 1 141 ? 27.426 -2.785 14.256 1.00 47.34 141 PHE A O 1
ATOM 1133 N N . ILE A 1 142 ? 26.745 -2.594 12.143 1.00 51.66 142 ILE A N 1
ATOM 1134 C CA . ILE A 1 142 ? 25.865 -3.777 12.193 1.00 51.66 142 ILE A CA 1
ATOM 1135 C C . ILE A 1 142 ? 26.681 -5.085 12.186 1.00 51.66 142 ILE A C 1
ATOM 1137 O O . ILE A 1 142 ? 26.192 -6.124 12.629 1.00 51.66 142 ILE A O 1
ATOM 1141 N N . ALA A 1 143 ? 27.939 -5.054 11.734 1.00 53.91 143 ALA A N 1
ATOM 1142 C CA . ALA A 1 143 ? 28.777 -6.248 11.644 1.00 53.91 143 ALA A CA 1
ATOM 1143 C C . ALA A 1 143 ? 29.502 -6.611 12.955 1.00 53.91 143 ALA A C 1
ATOM 1145 O O . ALA A 1 143 ? 29.997 -7.734 13.073 1.00 53.91 143 ALA A O 1
ATOM 1146 N N . GLN A 1 144 ? 29.559 -5.709 13.941 1.00 52.50 144 GLN A N 1
ATOM 1147 C CA . GLN A 1 144 ? 30.324 -5.920 15.170 1.00 52.50 144 GLN A CA 1
ATOM 1148 C C . GLN A 1 144 ? 29.416 -5.755 16.403 1.00 52.50 144 GLN A C 1
ATOM 1150 O O . GLN A 1 144 ? 29.073 -4.654 16.804 1.00 52.50 144 GLN A O 1
ATOM 1155 N N . GLU A 1 145 ? 29.022 -6.894 16.985 1.00 53.94 145 GLU A N 1
ATOM 1156 C CA . GLU A 1 145 ? 28.420 -7.042 18.328 1.00 53.94 145 GLU A CA 1
ATOM 1157 C C . GLU A 1 145 ? 26.938 -6.682 18.557 1.00 53.94 145 GLU A C 1
ATOM 1159 O O . GLU A 1 145 ? 26.534 -6.403 19.687 1.00 53.94 145 GLU A O 1
ATOM 1164 N N . ILE A 1 146 ? 26.052 -6.869 17.573 1.00 57.31 146 ILE A N 1
ATOM 1165 C CA . ILE A 1 146 ? 24.629 -7.078 17.908 1.00 57.31 146 ILE A CA 1
ATOM 1166 C C . ILE A 1 146 ? 24.449 -8.529 18.379 1.00 57.31 146 ILE A C 1
ATOM 1168 O O . ILE A 1 146 ? 24.088 -9.423 17.612 1.00 57.31 146 ILE A O 1
ATOM 1172 N N . SER A 1 147 ? 24.736 -8.784 19.658 1.00 59.12 147 SER A N 1
ATOM 1173 C CA . SER A 1 147 ? 24.372 -10.052 20.295 1.00 59.12 147 SER A CA 1
ATOM 1174 C C . SER A 1 147 ? 22.844 -10.211 20.247 1.00 59.12 147 SER A C 1
ATOM 1176 O O . SER A 1 147 ? 22.132 -9.300 20.684 1.00 59.12 147 SER A O 1
ATOM 1178 N N . PRO A 1 148 ? 22.304 -11.348 19.764 1.00 62.62 148 PRO A N 1
ATOM 1179 C CA . PRO A 1 148 ? 20.863 -11.550 19.582 1.00 62.62 148 PRO A CA 1
ATOM 1180 C C . PRO A 1 148 ? 20.034 -11.426 20.868 1.00 62.62 148 PRO A C 1
ATOM 1182 O O . PRO A 1 148 ? 18.812 -11.328 20.806 1.00 62.62 148 PRO A O 1
ATOM 1185 N N . GLN A 1 149 ? 20.690 -11.397 22.026 1.00 71.50 149 GLN A N 1
ATOM 1186 C CA . GLN A 1 149 ? 20.056 -11.273 23.335 1.00 71.50 149 GLN A CA 1
ATOM 1187 C C . GLN A 1 149 ? 19.691 -9.821 23.699 1.00 71.50 149 GLN A C 1
ATOM 1189 O O . GLN A 1 149 ? 18.744 -9.623 24.451 1.00 71.50 149 GLN A O 1
ATOM 1194 N N . ASN A 1 150 ? 20.363 -8.815 23.120 1.00 70.50 150 ASN A N 1
ATOM 1195 C CA . ASN A 1 150 ? 20.143 -7.392 23.447 1.00 70.50 150 ASN A CA 1
ATOM 1196 C C . ASN A 1 150 ? 19.256 -6.659 22.422 1.00 70.50 150 ASN A C 1
ATOM 1198 O O . ASN A 1 150 ? 18.909 -5.494 22.605 1.00 70.50 150 ASN A O 1
ATOM 1202 N N . LEU A 1 151 ? 18.871 -7.338 21.338 1.00 73.19 151 LEU A N 1
ATOM 1203 C CA . LEU A 1 151 ? 18.029 -6.793 20.270 1.00 73.19 151 LEU A CA 1
ATOM 1204 C C . LEU A 1 151 ? 16.699 -6.200 20.781 1.00 73.19 151 LEU A C 1
ATOM 1206 O O . LEU A 1 151 ? 16.384 -5.079 20.386 1.00 73.19 151 LEU A O 1
ATOM 1210 N N . PRO A 1 152 ? 15.930 -6.869 21.664 1.00 72.31 152 PRO A N 1
ATOM 1211 C CA . PRO A 1 152 ? 14.639 -6.344 22.115 1.00 72.31 152 PRO A CA 1
ATOM 1212 C C . PRO A 1 152 ? 14.739 -4.990 22.828 1.00 72.31 152 PRO A C 1
ATOM 1214 O O . PRO A 1 152 ? 13.882 -4.135 22.629 1.00 72.31 152 PRO A O 1
ATOM 1217 N N . GLU A 1 153 ? 15.799 -4.784 23.613 1.00 72.69 153 GLU A N 1
ATOM 1218 C CA . GLU A 1 153 ? 16.002 -3.573 24.418 1.00 72.69 153 GLU A CA 1
ATOM 1219 C C . GLU A 1 153 ? 16.480 -2.384 23.568 1.00 72.69 153 GLU A C 1
ATOM 1221 O O . GLU A 1 153 ? 16.057 -1.244 23.768 1.00 72.69 153 GLU A O 1
ATOM 1226 N N . ILE A 1 154 ? 17.290 -2.6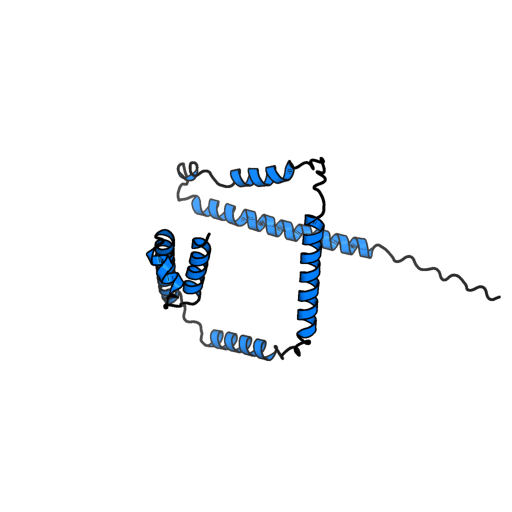57 22.540 1.00 73.44 154 ILE A N 1
ATOM 1227 C CA . ILE A 1 154 ? 17.700 -1.651 21.550 1.00 73.44 154 ILE A CA 1
ATOM 1228 C C . ILE A 1 154 ? 16.489 -1.205 20.716 1.00 73.44 154 ILE A C 1
ATOM 1230 O O . ILE A 1 154 ? 16.301 -0.010 20.488 1.00 73.44 154 ILE A O 1
ATOM 1234 N N . TRP A 1 155 ? 15.632 -2.145 20.299 1.00 72.94 155 TRP A N 1
ATOM 1235 C CA . TRP A 1 155 ? 14.411 -1.819 19.554 1.00 72.94 155 TRP A CA 1
ATOM 1236 C C . TRP A 1 155 ? 13.398 -1.042 20.395 1.00 72.94 155 TRP A C 1
ATOM 1238 O O . TRP A 1 155 ? 12.782 -0.112 19.871 1.00 72.94 155 TRP A O 1
ATOM 1248 N N . SER A 1 156 ? 13.234 -1.373 21.682 1.00 72.69 156 SER A N 1
ATOM 1249 C CA . SER A 1 156 ? 12.342 -0.607 22.558 1.00 72.69 156 SER A CA 1
ATOM 1250 C C . SER A 1 156 ? 12.848 0.820 22.748 1.00 72.69 156 SER A C 1
ATOM 1252 O O . SER A 1 156 ? 12.075 1.753 22.556 1.00 72.69 156 SER A O 1
ATOM 1254 N N . GLN A 1 157 ? 14.147 1.020 23.004 1.00 74.25 157 GLN A N 1
ATOM 1255 C CA . GLN A 1 157 ? 14.710 2.373 23.111 1.00 74.25 157 GLN A CA 1
ATOM 1256 C C . GLN A 1 157 ? 14.561 3.172 21.812 1.00 74.25 157 GLN A C 1
ATOM 1258 O O . GLN A 1 157 ? 14.140 4.329 21.851 1.00 74.25 157 GLN A O 1
ATOM 1263 N N . PHE A 1 158 ? 14.842 2.551 20.664 1.00 75.94 158 PHE A N 1
ATOM 1264 C CA . PHE A 1 158 ? 14.752 3.216 19.364 1.00 75.94 158 PHE A CA 1
ATOM 1265 C C . PHE A 1 158 ? 13.321 3.638 19.007 1.00 75.94 158 PHE A C 1
ATOM 1267 O O . PHE A 1 158 ? 13.116 4.701 18.424 1.00 75.94 158 PHE A O 1
ATOM 1274 N N . MET A 1 159 ? 12.320 2.829 19.362 1.00 76.88 159 MET A N 1
ATOM 1275 C CA . MET A 1 159 ? 10.912 3.144 19.095 1.00 76.88 159 MET A CA 1
ATOM 1276 C C . MET A 1 159 ? 10.323 4.126 20.114 1.00 76.88 159 MET A C 1
ATOM 1278 O O . MET A 1 159 ? 9.466 4.939 19.765 1.00 76.88 159 MET A O 1
ATOM 1282 N N . GLU A 1 160 ? 10.772 4.073 21.368 1.00 80.19 160 GLU A N 1
ATOM 1283 C CA . GLU A 1 160 ? 10.260 4.934 22.435 1.00 80.19 160 GLU A CA 1
ATOM 1284 C C . GLU A 1 160 ? 10.783 6.369 22.342 1.00 80.19 160 GLU A C 1
ATOM 1286 O O . GLU A 1 160 ? 10.047 7.303 22.661 1.00 80.19 160 GLU A O 1
ATOM 1291 N N . GLU A 1 161 ? 12.023 6.579 21.895 1.00 77.88 161 GLU A N 1
ATOM 1292 C CA . GLU A 1 161 ? 12.622 7.915 21.836 1.00 77.88 161 GLU A CA 1
ATOM 1293 C C . GLU A 1 161 ? 11.870 8.917 20.929 1.00 77.88 161 GLU A C 1
ATOM 1295 O O . GLU A 1 161 ? 11.583 10.026 21.399 1.00 77.88 161 GLU A O 1
ATOM 1300 N N . PRO A 1 162 ? 11.494 8.591 19.672 1.00 77.38 162 PRO A N 1
ATOM 1301 C CA . PRO A 1 162 ? 10.725 9.513 18.838 1.00 77.38 162 PRO A CA 1
ATOM 1302 C C . PRO A 1 162 ? 9.329 9.763 19.416 1.00 77.38 162 PRO A C 1
ATOM 1304 O O . PRO A 1 162 ? 8.867 10.901 19.429 1.00 77.38 162 PRO A O 1
ATOM 1307 N N . LEU A 1 163 ? 8.684 8.732 19.970 1.00 78.06 163 LEU A N 1
ATOM 1308 C CA . LEU A 1 163 ? 7.359 8.868 20.573 1.00 78.06 163 LEU A CA 1
ATOM 1309 C C . LEU A 1 163 ? 7.391 9.785 21.805 1.00 78.06 163 LEU A C 1
ATOM 1311 O O . LEU A 1 163 ? 6.519 10.638 21.960 1.00 78.06 163 LEU A O 1
ATOM 1315 N N . ARG A 1 164 ? 8.411 9.656 22.663 1.00 82.06 164 ARG A N 1
ATOM 1316 C CA . ARG A 1 164 ? 8.596 10.539 23.826 1.00 82.06 164 ARG A CA 1
ATOM 1317 C C . ARG A 1 164 ? 8.819 11.986 23.402 1.00 82.06 164 ARG A C 1
ATOM 1319 O O . ARG A 1 164 ? 8.196 12.869 23.982 1.00 82.06 164 ARG A O 1
ATOM 1326 N N . LYS A 1 165 ? 9.636 12.232 22.370 1.00 84.25 165 LYS A N 1
ATOM 1327 C CA . LYS A 1 165 ? 9.863 13.590 21.844 1.00 84.25 165 LYS A CA 1
ATOM 1328 C C . LYS A 1 165 ? 8.574 14.237 21.336 1.00 84.25 165 LYS A C 1
ATOM 1330 O O . LYS A 1 165 ? 8.345 15.409 21.627 1.00 84.25 165 LYS A O 1
ATOM 1335 N N . GLU A 1 166 ? 7.726 13.482 20.641 1.00 85.31 166 GLU A N 1
ATOM 1336 C CA . GLU A 1 166 ? 6.419 13.971 20.180 1.00 85.31 166 GLU A CA 1
ATOM 1337 C C . GLU A 1 166 ? 5.478 14.278 21.354 1.00 85.31 166 GLU A C 1
ATOM 1339 O O . GLU A 1 166 ? 4.885 15.356 21.416 1.00 85.31 166 GLU A O 1
ATOM 1344 N N . VAL A 1 167 ? 5.386 13.379 22.341 1.00 90.50 167 VAL A N 1
ATOM 1345 C CA . VAL A 1 167 ? 4.556 13.591 23.541 1.00 90.50 167 VAL A CA 1
ATOM 1346 C C . VAL A 1 167 ? 5.022 14.818 24.332 1.00 90.50 167 VAL A C 1
ATOM 1348 O O . VAL A 1 167 ? 4.197 15.651 24.717 1.00 90.50 167 VAL A O 1
ATOM 1351 N N . ASP A 1 168 ? 6.330 14.981 24.525 1.00 87.94 168 ASP A N 1
ATOM 1352 C CA . ASP A 1 168 ? 6.909 16.145 25.202 1.00 87.94 168 ASP A CA 1
ATOM 1353 C C . ASP A 1 168 ? 6.680 17.444 24.411 1.00 87.94 168 ASP A C 1
ATOM 1355 O O . ASP A 1 168 ? 6.464 18.506 25.007 1.00 87.94 168 ASP A O 1
ATOM 1359 N N . GLY A 1 169 ? 6.697 17.374 23.076 1.00 89.69 169 GLY A N 1
ATOM 1360 C CA . GLY A 1 169 ? 6.342 18.482 22.188 1.00 89.69 169 GLY A CA 1
ATOM 1361 C C . GLY A 1 169 ? 4.899 18.938 22.400 1.00 89.69 169 GLY A C 1
ATOM 1362 O O . GLY A 1 169 ? 4.657 20.108 22.707 1.00 89.69 169 GLY A O 1
ATOM 1363 N N . ILE A 1 170 ? 3.952 17.998 22.358 1.00 88.25 170 ILE A N 1
ATOM 1364 C CA . ILE A 1 170 ? 2.521 18.265 22.575 1.00 88.25 170 ILE A CA 1
ATOM 1365 C C . ILE A 1 170 ? 2.276 18.840 23.976 1.00 88.25 170 ILE A C 1
ATOM 1367 O O . ILE A 1 170 ? 1.521 19.804 24.141 1.00 88.25 170 ILE A O 1
ATOM 1371 N N . LEU A 1 171 ? 2.930 18.296 25.006 1.00 90.19 171 LEU A N 1
ATOM 1372 C CA . LEU A 1 171 ? 2.810 18.807 26.375 1.00 90.19 171 LEU A CA 1
ATOM 1373 C C . LEU A 1 171 ? 3.336 20.242 26.504 1.00 90.19 171 LEU A C 1
ATOM 1375 O O . LEU A 1 171 ? 2.753 21.070 27.211 1.00 90.19 171 LEU A O 1
ATOM 1379 N N . ARG A 1 172 ? 4.414 20.574 25.792 1.00 91.25 172 ARG A N 1
ATOM 1380 C CA . ARG A 1 172 ? 4.979 21.926 25.786 1.00 91.25 172 ARG A CA 1
ATOM 1381 C C . ARG A 1 172 ? 4.056 22.920 25.085 1.00 91.25 172 ARG A C 1
ATOM 1383 O O . ARG A 1 172 ? 3.818 24.003 25.620 1.00 91.25 172 ARG A O 1
ATOM 1390 N N . GLU A 1 173 ? 3.511 22.549 23.931 1.00 91.25 173 GLU A N 1
ATOM 1391 C CA . GLU A 1 173 ? 2.584 23.389 23.165 1.00 91.25 173 GLU A CA 1
ATOM 1392 C C . GLU A 1 173 ? 1.270 23.628 23.911 1.00 91.25 173 GLU A C 1
ATOM 1394 O O . GLU A 1 173 ? 0.806 24.766 24.006 1.00 91.25 173 GLU A O 1
ATOM 1399 N N . THR A 1 174 ? 0.704 22.586 24.522 1.00 88.50 174 THR A N 1
ATOM 1400 C CA . THR A 1 174 ? -0.513 22.708 25.342 1.00 88.50 174 THR A CA 1
ATOM 1401 C C . THR A 1 174 ? -0.286 23.606 26.558 1.00 88.50 174 THR A C 1
ATOM 1403 O O . THR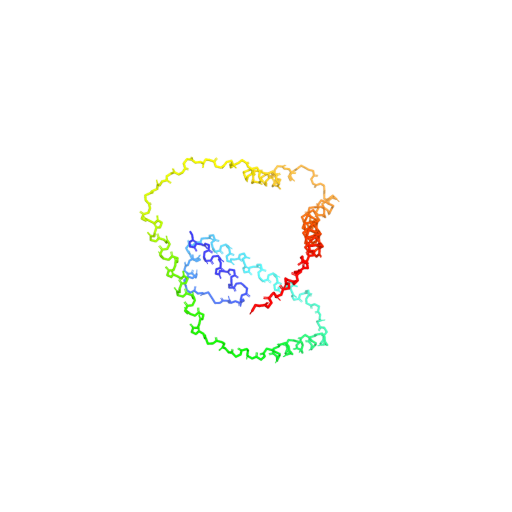 A 1 174 ? -1.115 24.472 26.850 1.00 88.50 174 THR A O 1
ATOM 1406 N N . THR A 1 175 ? 0.868 23.486 27.218 1.00 92.12 175 THR A N 1
ATOM 1407 C CA . THR A 1 175 ? 1.251 24.375 28.326 1.00 92.12 175 THR A CA 1
ATOM 1408 C C . THR A 1 175 ? 1.414 25.828 27.861 1.00 92.12 175 THR A C 1
ATOM 1410 O O . THR A 1 175 ? 0.945 26.752 28.533 1.00 92.12 175 THR A O 1
ATOM 1413 N N . ALA A 1 176 ? 2.039 26.060 26.703 1.00 89.25 176 ALA A N 1
ATOM 1414 C CA . ALA A 1 176 ? 2.194 27.400 26.134 1.00 89.25 176 ALA A CA 1
ATOM 1415 C C . ALA A 1 176 ? 0.839 28.034 25.778 1.00 89.25 176 ALA A C 1
ATOM 1417 O O . ALA A 1 176 ? 0.591 29.190 26.131 1.00 89.25 176 ALA A O 1
ATOM 1418 N N . ALA A 1 177 ? -0.062 27.268 25.157 1.00 90.19 177 ALA A N 1
ATOM 1419 C CA . ALA A 1 177 ? -1.415 27.711 24.834 1.00 90.19 177 ALA A CA 1
ATOM 1420 C C . ALA A 1 177 ? -2.217 28.068 26.096 1.00 90.19 177 ALA A C 1
ATOM 1422 O O . ALA A 1 177 ? -2.866 29.116 26.145 1.00 90.19 177 ALA A O 1
ATOM 1423 N N . PHE A 1 178 ? -2.124 27.251 27.149 1.00 91.94 178 PHE A N 1
ATOM 1424 C CA . PHE A 1 178 ? -2.792 27.529 28.420 1.00 91.94 178 PHE A CA 1
ATOM 1425 C C . PHE A 1 178 ? -2.281 28.824 29.066 1.00 91.94 178 PHE A C 1
ATOM 1427 O O . PHE A 1 178 ? -3.068 29.677 29.484 1.00 91.94 178 PHE A O 1
ATOM 1434 N N . ASN A 1 179 ? -0.960 29.017 29.091 1.00 87.75 179 ASN A N 1
ATOM 1435 C CA . ASN A 1 179 ? -0.351 30.239 29.613 1.00 87.75 179 ASN A CA 1
ATOM 1436 C C . ASN A 1 179 ? -0.737 31.478 28.796 1.00 87.75 179 ASN A C 1
ATOM 1438 O O . ASN A 1 179 ? -0.968 32.539 29.378 1.00 87.75 179 ASN A O 1
ATOM 1442 N N . PHE A 1 180 ? -0.854 31.347 27.474 1.00 90.81 180 PHE A N 1
ATOM 1443 C CA . PHE A 1 180 ? -1.336 32.418 26.608 1.00 90.81 180 PHE A CA 1
ATOM 1444 C C . PHE A 1 180 ? -2.772 32.822 26.960 1.00 90.81 180 PHE A C 1
ATOM 1446 O O . PHE A 1 180 ? -3.015 33.995 27.234 1.00 90.81 180 PHE A O 1
ATOM 1453 N N . VAL A 1 181 ? -3.702 31.862 27.045 1.00 89.94 181 VAL A N 1
ATOM 1454 C CA . VAL A 1 181 ? -5.104 32.133 27.421 1.00 89.94 181 VAL A CA 1
ATOM 1455 C C . VAL A 1 181 ? -5.183 32.798 28.794 1.00 89.94 181 VAL A C 1
ATOM 1457 O O . VAL A 1 181 ? -5.882 33.799 28.958 1.00 89.94 181 VAL A O 1
ATOM 1460 N N . ARG A 1 182 ? -4.412 32.300 29.768 1.00 89.38 182 ARG A N 1
ATOM 1461 C CA . ARG A 1 182 ? -4.345 32.885 31.111 1.00 89.38 182 ARG A CA 1
ATOM 1462 C C . ARG A 1 182 ? -3.862 34.338 31.077 1.00 89.38 182 ARG A C 1
ATOM 1464 O O . ARG A 1 182 ? -4.496 35.202 31.678 1.00 89.38 182 ARG A O 1
ATOM 1471 N N . ASN A 1 183 ? -2.787 34.630 30.348 1.00 87.75 183 ASN A N 1
ATOM 1472 C CA . ASN A 1 183 ? -2.242 35.985 30.255 1.00 87.75 183 ASN A CA 1
ATOM 1473 C C . ASN A 1 183 ? -3.196 36.936 29.508 1.00 87.75 183 ASN A C 1
ATOM 1475 O O . ASN A 1 183 ? -3.382 38.072 29.940 1.00 87.75 183 ASN A O 1
ATOM 1479 N N . VAL A 1 184 ? -3.872 36.470 28.454 1.00 86.31 184 VAL A N 1
ATOM 1480 C CA . VAL A 1 184 ? -4.886 37.264 27.737 1.00 86.31 184 VAL A CA 1
ATOM 1481 C C . VAL A 1 184 ? -6.101 37.550 28.621 1.00 86.31 184 VAL A C 1
ATOM 1483 O O . VAL A 1 184 ? -6.593 38.672 28.624 1.00 86.31 184 VAL A O 1
ATOM 1486 N N . SER A 1 185 ? -6.545 36.591 29.438 1.00 79.06 185 SER A N 1
ATOM 1487 C CA . SER A 1 185 ? -7.664 36.805 30.370 1.00 79.06 185 SER A CA 1
ATOM 1488 C C . SER A 1 185 ? -7.359 37.818 31.483 1.00 79.06 185 SER A C 1
ATOM 1490 O O . SER A 1 185 ? -8.279 38.388 32.063 1.00 79.06 185 SER A O 1
ATOM 1492 N N . SER A 1 186 ? -6.074 38.074 31.760 1.00 71.94 186 SER A N 1
ATOM 1493 C CA . SER A 1 186 ? -5.634 39.072 32.744 1.00 71.94 186 SER A CA 1
ATOM 1494 C C . SER A 1 186 ? -5.549 40.500 32.193 1.00 71.94 186 SER A C 1
ATOM 1496 O O . SER A 1 186 ? -5.430 41.445 32.973 1.00 71.94 186 SER A O 1
ATOM 1498 N N . LEU A 1 187 ? -5.655 40.681 30.870 1.00 68.44 187 LEU A N 1
ATOM 1499 C CA . LEU A 1 187 ? -5.847 41.994 30.257 1.00 68.44 187 LEU A CA 1
ATOM 1500 C C . LEU A 1 187 ? -7.306 42.410 30.468 1.00 68.44 187 LEU A C 1
ATOM 1502 O O . LEU A 1 187 ? -8.170 42.197 29.618 1.00 68.44 187 LEU A O 1
ATOM 1506 N N . SER A 1 188 ? -7.582 42.976 31.643 1.00 65.00 188 SER A N 1
ATOM 1507 C CA . SER A 1 188 ? -8.845 43.647 31.918 1.00 65.00 188 SER A CA 1
ATOM 1508 C C . SER A 1 188 ? -9.083 44.728 30.862 1.00 65.00 188 SER A C 1
ATOM 1510 O O . SER A 1 188 ? -8.226 45.569 30.586 1.00 65.00 188 SER A O 1
ATOM 1512 N N . ILE A 1 189 ? -10.261 44.685 30.241 1.00 62.56 189 ILE A N 1
ATOM 1513 C CA . ILE A 1 189 ? -10.730 45.739 29.345 1.00 62.56 189 ILE A CA 1
ATOM 1514 C C . ILE A 1 189 ? -10.769 47.020 30.187 1.00 62.56 189 ILE A C 1
ATOM 1516 O O . ILE A 1 189 ? -11.434 47.012 31.225 1.00 62.56 189 ILE A O 1
ATOM 1520 N N . PRO A 1 190 ? -10.050 48.094 29.809 1.00 65.38 190 PRO A N 1
ATOM 1521 C CA . PRO A 1 190 ? -10.111 49.336 30.558 1.00 65.38 190 PRO A CA 1
ATOM 1522 C C . PRO A 1 190 ? -11.565 49.799 30.581 1.00 65.38 190 PRO A C 1
ATOM 1524 O O . PRO A 1 190 ? -12.175 49.998 29.528 1.00 65.38 190 PRO A O 1
ATOM 1527 N N . ASP A 1 191 ? -12.109 49.919 31.791 1.00 63.38 191 ASP A N 1
ATOM 1528 C CA . ASP A 1 191 ? -13.453 50.420 32.035 1.00 63.38 191 ASP A CA 1
ATOM 1529 C C . ASP A 1 191 ? -13.560 51.784 31.357 1.00 63.38 191 ASP A C 1
ATOM 1531 O O . ASP A 1 191 ? -12.899 52.757 31.743 1.00 63.38 191 ASP A O 1
ATOM 1535 N N . LYS A 1 192 ? -14.323 51.829 30.265 1.00 69.00 192 LYS A N 1
ATOM 1536 C CA . LYS A 1 192 ? -14.517 53.031 29.466 1.00 69.00 192 LYS A CA 1
ATOM 1537 C C . LYS A 1 192 ? -15.360 53.972 30.321 1.00 69.00 192 LYS A C 1
ATOM 1539 O O . LYS A 1 192 ? -16.585 53.909 30.279 1.00 69.00 192 LYS A O 1
ATOM 1544 N N . LYS A 1 193 ? -14.700 54.788 31.153 1.00 66.12 193 LYS A N 1
ATOM 1545 C CA . LYS A 1 193 ? -15.342 55.857 31.925 1.00 66.12 193 LYS A CA 1
ATOM 1546 C C . LYS A 1 193 ? -16.204 56.654 30.955 1.00 66.12 193 LYS A C 1
ATOM 1548 O O . LYS A 1 193 ? -15.682 57.246 30.015 1.00 66.12 193 LYS A O 1
ATOM 1553 N N . ALA A 1 194 ? -17.516 56.592 31.157 1.00 67.38 194 ALA A N 1
ATOM 1554 C CA . ALA A 1 194 ? -18.469 57.383 30.407 1.00 67.38 194 ALA A CA 1
ATOM 1555 C C . ALA A 1 194 ? -18.114 58.860 30.615 1.00 67.38 194 ALA A C 1
ATOM 1557 O O . ALA A 1 194 ? -18.161 59.354 31.743 1.00 67.38 194 ALA A O 1
ATOM 1558 N N . GLU A 1 195 ? -17.698 59.538 29.547 1.00 71.88 195 GLU A N 1
ATOM 1559 C CA . GLU A 1 195 ? -17.612 60.992 29.552 1.00 71.88 195 GLU A CA 1
ATOM 1560 C C . GLU A 1 195 ? -19.032 61.541 29.747 1.00 71.88 195 GLU A C 1
ATOM 1562 O O . GLU A 1 195 ? -19.948 61.126 29.028 1.00 71.88 195 GLU A O 1
ATOM 1567 N N . PRO A 1 196 ? -19.253 62.416 30.742 1.00 70.06 196 PRO A N 1
ATOM 1568 C CA . PRO A 1 196 ? -20.538 63.065 30.913 1.00 70.06 196 PRO A CA 1
ATOM 1569 C C . PRO A 1 196 ? -20.791 63.967 29.704 1.00 70.06 196 PRO A C 1
ATOM 1571 O O . PRO A 1 196 ? -19.963 64.799 29.342 1.00 70.06 196 PRO A O 1
ATOM 1574 N N . ILE A 1 197 ? -21.943 63.765 29.074 1.00 73.25 197 ILE A N 1
ATOM 1575 C CA . ILE A 1 197 ? -22.450 64.610 27.999 1.00 73.25 197 ILE A CA 1
ATOM 1576 C C . ILE A 1 197 ? -22.775 65.969 28.633 1.00 73.25 197 ILE A C 1
ATOM 1578 O O . ILE A 1 197 ? -23.703 66.068 29.434 1.00 73.25 197 ILE A O 1
ATOM 1582 N N . GLU A 1 198 ? -21.973 66.995 28.339 1.00 70.88 198 GLU A N 1
ATOM 1583 C CA . GLU A 1 198 ? -22.318 68.385 28.649 1.00 70.88 198 GLU A CA 1
ATOM 1584 C C . GLU A 1 198 ? -23.434 68.834 27.699 1.00 70.88 198 GLU A C 1
ATOM 1586 O O . GLU A 1 198 ? -23.207 69.018 26.501 1.00 70.88 198 GLU A O 1
ATOM 1591 N N . ASP A 1 199 ? -24.639 69.008 28.241 1.00 69.81 199 ASP A N 1
ATOM 1592 C CA . ASP A 1 199 ? -25.742 69.675 27.553 1.00 69.81 199 ASP A CA 1
ATOM 1593 C C . ASP A 1 199 ? -25.406 71.165 2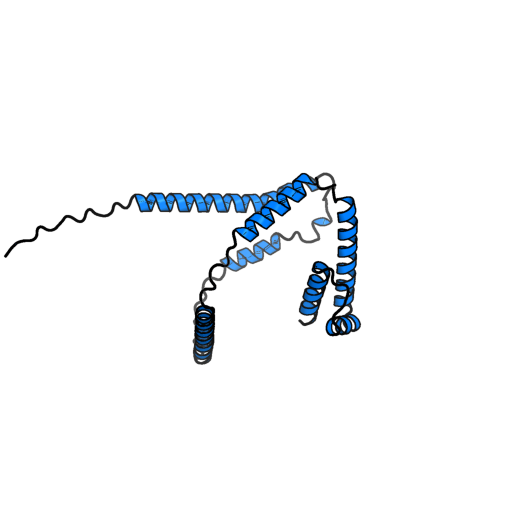7.356 1.00 69.81 199 ASP A C 1
ATOM 1595 O O . ASP A 1 199 ? -25.090 71.886 28.309 1.00 69.81 199 ASP A O 1
ATOM 1599 N N . LYS A 1 200 ? -25.492 71.623 26.105 1.00 61.81 200 LYS A N 1
ATOM 1600 C CA . LYS A 1 200 ? -25.490 73.033 25.698 1.00 61.81 200 LYS A CA 1
ATOM 1601 C C . LYS A 1 200 ? -26.757 73.353 24.925 1.00 61.81 200 LYS A C 1
ATOM 1603 O O . LYS A 1 200 ? -27.146 72.513 24.084 1.00 61.81 200 LYS A O 1
#

pLDDT: mean 76.76, std 15.38, range [47.34, 97.69]

Radius of gyration: 30.44 Å; Cα contacts (8 Å, |Δi|>4): 23; chains: 1; bounding box: 59×91×56 Å

Foldseek 3Di:
DVLVVLLVVLLVCLVVVPPDDDPVSVVVCVPDVVSVVSNVVSNVVSVVVVVVCVVVPDPDPVVVVVVVVVVVVVVVVVPPPPPPPPCVVVVVVVVVVVVVVVVVVVVVVPDDDPPPPDDPPPPVVVVVVVVVVVVPPDPVVVVPDPDVVCVVVVVCCVVVVVVVVVVVVVVVVVVVVVVVVVVVVPPPDPPPPDDDDDDD

Mean predicted aligned error: 20.58 Å

Secondary structure (DSSP, 8-state):
-HHHHHHHHHHHHHHTT-----HHHHHHHHH-HHHHHHHHHHHHHHHHHHHHHHHH-----HHHHHHHHHHHHHHHHH--------HHHHHHHHHHHHHHHHHHHHHHHHS----------TTHHHHHHHHHHTSS--TTGGGS---TTTHHHHHHHHHHHHHHHHHHHHHHHHHHHHHHHHHHHTSPPP----------